Protein 1IAM (pdb70)

Organism: Homo sapiens (NCBI:txid9606)

Secondary structure (DSSP, 8-state):
-EEEESSEEEEETTEEEEEEEEE-SSS-SEEEEE-SS-EEEE-SSSSSEEEEEEEEE-S-B--EEEEE-SS-EEEEE-EEEEEB--SEEEEPP--SEE-TTSEEEEEEEEE--B-GGGEEEEEEETTEEEEEEE--TTTEEEEEEEE--SS-SS-EEEEEEEEE-GGGTS-EEEEE---EE-EE-

Sequence (185 aa):
QTSVSPSKVILPRGGSVLVTCSTSCDQPKLLGIETPLPKKELLLPGNNRKVYELSNVQEDSQPMCYSNCPDGQSTAKTFLTVYWTPERVELAPLPSWQPVGKQLTLRCQVEGGAPRAQLTVVLLRGEKELKREPAVGEPAEVTTTVLVRRDHHGAQFSCRTELDLRPQGLELFENTSAPYQLQTF

B-factor: mean 24.64, std 11.25, range [4.48, 64.3]

InterPro domains:
  IPR003599 Immunoglobulin domain subtype [SM00409] (33-110)
  IPR003599 Immunoglobulin domain subtype [SM00409] (317-393)
  IPR003599 Immunoglobulin domain subtype [SM00409] (404-475)
  IPR003987 Intercellular adhesion molecule/vascular cell adhesion molecule, N-terminal [PR01472] (35-51)
  IPR003987 Intercellular adhesion molecule/vascular cell adhesion molecule, N-terminal [PR01472] (110-123)
  IPR003987 Intercellular adhesion molecule/vascular cell adhesion molecule, N-terminal [PR01472] (127-142)
  IPR003987 Intercellular adhesion molecule/vascular cell adhesion molecule, N-terminal [PR01472] (142-160)
  IPR003988 Intercellular adhesion molecule [PR01473] (122-135)
  IPR003988 Intercellular adhesion molecule [PR01473] (196-212)
  IPR013768 Intercellular adhesion molecule, N-terminal [PF03921] (25-115)
  IPR013783 Immunoglobulin-like fold [G3DSA:2.60.40.10] (29-111)
  IPR013783 Immunoglobulin-like fold [G3DSA:2.60.40.10] (112-212)
  IPR013783 Immunoglobulin-like fold [G3DSA:2.60.40.10] (213-309)
  IPR013783 Immunoglobulin-like fold [G3DSA:2.60.40.10] (310-396)
  IPR013783 Immunoglobulin-like fold [G3DSA:2.60.40.10] (397-477)
  IPR036179 Immunoglobulin-like domain superfamily [SSF48726] (28-109)
  IPR036179 Immunoglobulin-like domain superfamily [SSF48726] (109-203)
  IPR036179 Immunoglobulin-like domain superfamily [SSF48726] (213-309)
  IPR036179 Immunoglobulin-like domain superfamily [SSF48726] (310-392)
  IPR036179 Immunoglobulin-like domain superfamily [SSF48726] (392-479)

Foldseek 3Di:
DKDKPPQEEEEAAFAKDKMKIFDDDDFWPDKDKDDPFDWDWDDDPNGGMTMIMGGRHHAKDWMKMWTQHPVGIDIGIHTYGHWDAFPDKAWDDDDQEDEAQDKDKIKIWTADTPPLVQKKKFKAFAPHTDDIGRQDDGRRMDMDMDRHHVVQAQTWIWMKMWRACVVVPDGIDMDIYDTRGRHYD

Nearest PDB structures (foldseek):
  1iam-assembly1_A-2  TM=1.005E+00  e=3.518E-38  Homo sapiens
  1z7z-assembly1_I  TM=9.555E-01  e=1.568E-33  Homo sapiens
  1d3l-assembly1_A  TM=9.748E-01  e=5.360E-31  Homo sapiens
  3bn3-assembly1_B  TM=9.007E-01  e=7.725E-22  Homo sapiens
  4oia-assembly1_A  TM=8.736E-01  e=2.939E-19  Homo sapiens

Radius of gyration: 24.27 Å; Cα contacts (8 Å, |Δi|>4): 486; chains: 1; bounding box: 64×44×47 Å

Solvent-accessible surface area: 10466 Å² total; per-residue (Å²): 130,17,61,19,74,49,70,102,28,33,10,65,86,28,16,62,19,100,0,28,0,28,4,105,17,124,128,30,155,87,6,6,10,108,16,134,22,72,102,114,91,78,147,79,88,18,111,48,103,45,14,12,53,0,28,81,0,83,131,76,21,82,3,51,0,66,0,38,9,87,124,34,145,26,69,20,94,0,107,3,26,3,44,59,48,14,123,90,10,64,27,20,132,59,52,48,181,22,68,74,47,142,109,6,67,3,105,0,31,0,62,11,3,20,18,63,100,58,3,31,0,2,0,24,80,34,148,82,124,51,67,125,62,98,5,114,42,116,46,0,65,3,59,25,91,12,90,2,135,188,94,15,125,46,16,88,0,18,0,80,1,36,1,34,0,144,94,54,66,72,105,56,57,86,51,67,10,61,81,27,99,1,93,28,194

GO terms:
  GO:0005886 plasma membrane (C, IDA)
  GO:0033631 cell-cell adhesion mediated by integrin (P, IDA)
  GO:0007159 leukocyte cell-cell adhesion (P, IDA)
  GO:0061756 leukocyte adhesion to vascular endothelial cell (P, IDA)
  GO:0048018 receptor ligand activity (F, IDA)
  GO:1904646 cellular response to amyloid-beta (P, IDA)
  GO:0005178 integrin binding (F, IPI)
  GO:0005178 integrin binding (F, IDA)
  GO:0005515 protein binding (F, IPI)
  GO:0004888 transmembrane signaling receptor activity (F, TAS)
  GO:0005886 plasma membrane (C, TAS)
  GO:0038023 signaling receptor activity (F, TAS)
  GO:0005576 extracellular region (C, IDA)
  GO:0044406 adhesion of symbiont to host (P, IDA)
  GO:2000352 negative regulation of endothelial cell apoptotic process (P, IDA)
  GO:0022614 membrane to membrane docking (P, IEP)
  GO:1902042 negative regulation of extrinsic apoptotic signaling pathway via death domain receptors (P, IDA)
  GO:0050900 leukocyte migration (P, IEP)
  GO:0046813 receptor-mediated virion attachment to host cell (P, IDA)
  GO:0007155 cell adhesion (P, IDA)

Structure (mmCIF, N/CA/C/O backbone):
data_1IAM
#
_entry.id   1IAM
#
_cell.length_a   41.857
_cell.length_b   124.736
_cell.length_c   83.186
_cell.angle_alpha   90.00
_cell.angle_beta   90.00
_cell.angle_gamma   90.00
#
_symmetry.space_group_name_H-M   'C 2 2 21'
#
loop_
_entity.id
_entity.type
_entity.pdbx_description
1 polymer 'INTERCELLULAR ADHESION MOLECULE-1'
2 non-polymer 2-acetamido-2-deoxy-beta-D-glucopyranose
3 water water
#
loop_
_atom_site.group_PDB
_atom_site.id
_atom_site.type_symbol
_atom_site.label_atom_id
_atom_site.label_alt_id
_atom_site.label_comp_id
_atom_site.label_asym_id
_atom_site.label_entity_id
_atom_site.label_seq_id
_atom_site.pdbx_PDB_ins_code
_atom_site.Cartn_x
_atom_site.Cartn_y
_atom_site.Cartn_z
_atom_site.occupancy
_atom_site.B_iso_or_equiv
_atom_site.auth_seq_id
_atom_site.auth_comp_id
_atom_site.auth_asym_id
_atom_site.auth_atom_id
_atom_site.pdbx_PDB_model_num
ATOM 1 N N . GLN A 1 1 ? 18.567 59.027 20.698 1.00 28.86 1 GLN A N 1
ATOM 2 C CA . GLN A 1 1 ? 17.330 59.795 20.450 1.00 27.62 1 GLN A CA 1
ATOM 3 C C . GLN A 1 1 ? 17.405 60.373 19.023 1.00 26.76 1 GLN A C 1
ATOM 4 O O . GLN A 1 1 ? 17.199 59.624 18.051 1.00 26.61 1 GLN A O 1
ATOM 10 N N . THR A 1 2 ? 17.756 61.650 18.883 1.00 23.89 2 THR A N 1
ATOM 11 C CA . THR A 1 2 ? 17.828 62.267 17.557 1.00 22.61 2 THR A CA 1
ATOM 12 C C . THR A 1 2 ? 19.123 61.952 16.782 1.00 21.95 2 THR A C 1
ATOM 13 O O . THR A 1 2 ? 20.176 61.727 17.371 1.00 22.48 2 THR A O 1
ATOM 17 N N . SER A 1 3 ? 19.003 61.873 15.461 1.00 21.51 3 SER A N 1
ATOM 18 C CA . SER A 1 3 ? 20.116 61.600 14.561 1.00 21.07 3 SER A CA 1
ATOM 19 C C . SER A 1 3 ? 19.891 62.330 13.254 1.00 19.59 3 SER A C 1
ATOM 20 O O . SER A 1 3 ? 18.749 62.607 12.892 1.00 19.79 3 SER A O 1
ATOM 23 N N . VAL A 1 4 ? 20.982 62.654 12.563 1.00 17.79 4 VAL A N 1
ATOM 24 C CA . VAL A 1 4 ? 20.913 63.314 11.268 1.00 15.42 4 VAL A CA 1
ATOM 25 C C . VAL A 1 4 ? 21.904 62.633 10.333 1.00 16.14 4 VAL A C 1
ATOM 26 O O . VAL A 1 4 ? 22.960 62.155 10.758 1.00 17.56 4 VAL A O 1
ATOM 30 N N . SER A 1 5 ? 21.522 62.515 9.074 1.00 16.04 5 SER A N 1
ATOM 31 C CA . SER A 1 5 ? 22.374 61.900 8.080 1.00 16.60 5 SER A CA 1
ATOM 32 C C . SER A 1 5 ? 22.157 62.692 6.785 1.00 18.41 5 SER A C 1
ATOM 33 O O . SER A 1 5 ? 21.010 62.913 6.386 1.00 19.19 5 SER A O 1
ATOM 36 N N . PRO A 1 6 ? 23.246 63.214 6.166 1.00 19.79 6 PRO A N 1
ATOM 37 C CA . PRO A 1 6 ? 24.656 63.126 6.575 1.00 19.15 6 PRO A CA 1
ATOM 38 C C . PRO A 1 6 ? 24.955 64.086 7.725 1.00 19.96 6 PRO A C 1
ATOM 39 O O . PRO A 1 6 ? 24.312 65.128 7.830 1.00 20.16 6 PRO A O 1
ATOM 43 N N . SER A 1 7 ? 25.914 63.737 8.585 1.00 20.88 7 SER A N 1
ATOM 44 C CA . SER A 1 7 ? 26.305 64.606 9.705 1.00 20.87 7 SER A CA 1
ATOM 45 C C . SER A 1 7 ? 27.312 65.674 9.263 1.00 20.66 7 SER A C 1
ATOM 46 O O . SER A 1 7 ? 27.585 66.645 9.981 1.00 19.66 7 SER A O 1
ATOM 49 N N . LYS A 1 8 ? 27.848 65.491 8.063 1.00 21.17 8 LYS A N 1
ATOM 50 C CA . LYS A 1 8 ? 28.812 66.418 7.473 1.00 21.37 8 LYS A CA 1
ATOM 51 C C . LYS A 1 8 ? 28.621 66.324 5.962 1.00 20.68 8 LYS A C 1
ATOM 52 O O . LYS A 1 8 ? 28.397 65.239 5.424 1.00 20.51 8 LYS A O 1
ATOM 58 N N . VAL A 1 9 ? 28.605 67.471 5.294 1.00 20.84 9 VAL A N 1
ATOM 59 C CA . VAL A 1 9 ? 28.445 67.492 3.843 1.00 21.00 9 VAL A CA 1
ATOM 60 C C . VAL A 1 9 ? 29.223 68.650 3.222 1.00 20.12 9 VAL A C 1
ATOM 61 O O . VAL A 1 9 ? 29.354 69.708 3.834 1.00 19.83 9 VAL A O 1
ATOM 65 N N . ILE A 1 10 ? 29.769 68.438 2.026 1.00 19.29 10 ILE A N 1
ATOM 66 C CA . ILE A 1 10 ? 30.480 69.502 1.323 1.00 17.67 10 ILE A CA 1
ATOM 67 C C . ILE A 1 10 ? 29.777 69.673 -0.008 1.00 16.85 10 ILE A C 1
ATOM 68 O O . ILE A 1 10 ? 29.573 68.704 -0.738 1.00 17.52 10 ILE A O 1
ATOM 73 N N . LEU A 1 11 ? 29.362 70.893 -0.318 1.00 15.71 11 LEU A N 1
ATOM 74 C CA . LEU A 1 11 ? 28.656 71.107 -1.565 1.00 13.58 11 LEU A CA 1
ATOM 75 C C . LEU A 1 11 ? 29.059 72.431 -2.191 1.00 12.25 11 LEU A C 1
ATOM 76 O O . LEU A 1 11 ? 29.599 73.303 -1.511 1.00 12.93 11 LEU A O 1
ATOM 81 N N . PRO A 1 12 ? 28.864 72.573 -3.515 1.00 11.07 12 PRO A N 1
ATOM 82 C CA . PRO A 1 12 ? 29.213 73.821 -4.192 1.00 10.97 12 PRO A CA 1
ATOM 83 C C . PRO A 1 12 ? 28.319 74.945 -3.690 1.00 12.06 12 PRO A C 1
ATOM 84 O O . PRO A 1 12 ? 27.196 74.690 -3.221 1.00 10.38 12 PRO A O 1
ATOM 88 N N . ARG A 1 13 ? 28.844 76.172 -3.718 1.00 13.74 13 ARG A N 1
ATOM 89 C CA . ARG A 1 13 ? 28.077 77.346 -3.278 1.00 15.27 13 ARG A CA 1
ATOM 90 C C . ARG A 1 13 ? 26.774 77.429 -4.078 1.00 15.57 13 ARG A C 1
ATOM 91 O O . ARG A 1 13 ? 26.766 77.205 -5.289 1.00 15.83 13 ARG A O 1
ATOM 99 N N . GLY A 1 14 ? 25.673 77.696 -3.384 1.00 16.84 14 GLY A N 1
ATOM 100 C CA . GLY A 1 14 ? 24.377 77.802 -4.043 1.00 17.21 14 GLY A CA 1
ATOM 101 C C . GLY A 1 14 ? 23.712 76.471 -4.356 1.00 17.18 14 GLY A C 1
ATOM 102 O O . GLY A 1 14 ? 22.656 76.447 -4.983 1.00 19.20 14 GLY A O 1
ATOM 103 N N . GLY A 1 15 ? 24.298 75.367 -3.899 1.00 16.61 15 GLY A N 1
ATOM 104 C CA . GLY A 1 15 ? 23.730 74.049 -4.161 1.00 14.94 15 GLY A CA 1
ATOM 105 C C . GLY A 1 15 ? 22.634 73.594 -3.209 1.00 14.82 15 GLY A C 1
ATOM 106 O O . GLY A 1 15 ? 22.187 74.353 -2.356 1.00 14.32 15 GLY A O 1
ATOM 107 N N . SER A 1 16 ? 22.219 72.332 -3.351 1.00 15.24 16 SER A N 1
ATOM 108 C CA . SER A 1 16 ? 21.168 71.730 -2.524 1.00 15.51 16 SER A CA 1
ATOM 109 C C . SER A 1 16 ? 21.631 70.389 -1.954 1.00 14.70 16 SER A C 1
ATOM 110 O O . SER A 1 16 ? 22.486 69.722 -2.541 1.00 15.12 16 SER A O 1
ATOM 113 N N . VAL A 1 17 ? 21.040 69.994 -0.829 1.00 13.38 17 VAL A N 1
ATOM 114 C CA . VAL A 1 17 ? 21.378 68.745 -0.168 1.00 11.50 17 VAL A CA 1
ATOM 115 C C . VAL A 1 17 ? 20.155 68.139 0.533 1.00 12.16 17 VAL A C 1
ATOM 116 O O . VAL A 1 17 ? 19.274 68.864 1.007 1.00 10.98 17 VAL A O 1
ATOM 120 N N . LEU A 1 18 ? 20.103 66.811 0.574 1.00 11.84 18 LEU A N 1
ATOM 121 C CA . LEU A 1 18 ? 19.028 66.080 1.246 1.00 11.68 18 LEU A CA 1
ATOM 122 C C . 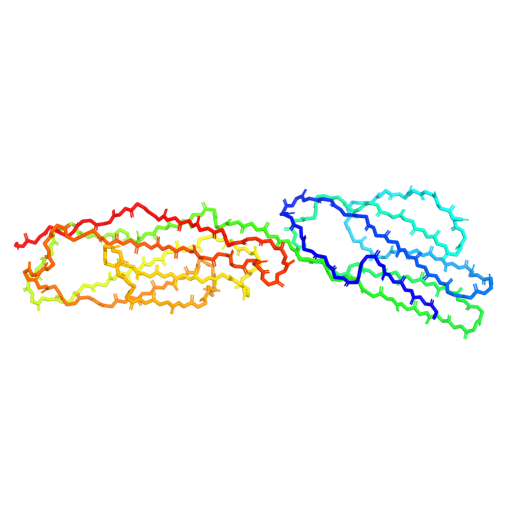LEU A 1 18 ? 19.481 65.740 2.652 1.00 12.76 18 LEU A C 1
ATOM 123 O O . LEU A 1 18 ? 20.550 65.176 2.826 1.00 14.63 18 LEU A O 1
ATOM 128 N N . VAL A 1 19 ? 18.654 66.062 3.642 1.00 12.66 19 VAL A N 1
ATOM 129 C CA . VAL A 1 19 ? 18.950 65.816 5.043 1.00 11.75 19 VAL A CA 1
ATOM 130 C C . VAL A 1 19 ? 17.820 64.976 5.657 1.00 14.29 19 VAL A C 1
ATOM 131 O O . VAL A 1 19 ? 16.638 65.267 5.442 1.00 13.11 19 VAL A O 1
ATOM 135 N N . THR A 1 20 ? 18.177 63.923 6.391 1.00 13.24 20 THR A N 1
ATOM 136 C CA . THR A 1 20 ? 17.176 63.089 7.030 1.00 13.37 20 THR A CA 1
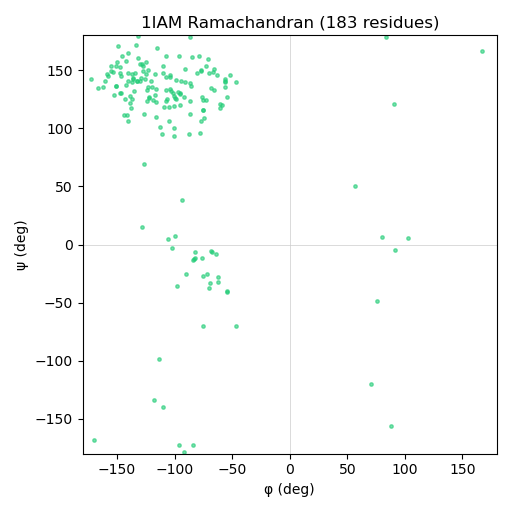ATOM 137 C C . THR A 1 20 ? 17.327 63.185 8.552 1.00 15.03 20 THR A C 1
ATOM 138 O O . THR A 1 20 ? 18.422 62.983 9.100 1.00 15.15 20 THR A O 1
ATOM 142 N N . CYS A 1 21 ? 16.239 63.595 9.202 1.00 15.66 21 CYS A N 1
ATOM 143 C CA . CYS A 1 21 ? 16.176 63.716 10.647 1.00 15.65 21 CYS A CA 1
ATOM 144 C C . CYS A 1 21 ? 15.452 62.483 11.165 1.00 16.89 21 CYS A C 1
ATOM 145 O O . CYS A 1 21 ? 14.329 62.178 10.746 1.00 14.96 21 CYS A O 1
ATOM 148 N N . SER A 1 22 ? 16.076 61.812 12.123 1.00 17.97 22 SER A N 1
ATOM 149 C CA . SER A 1 22 ? 15.508 60.602 12.663 1.00 20.66 22 SER A CA 1
ATOM 150 C C . SER A 1 22 ? 15.512 60.609 14.185 1.00 21.10 22 SER A C 1
ATOM 151 O O . SER A 1 22 ? 16.167 61.452 14.806 1.00 21.53 22 SER A O 1
ATOM 154 N N . THR A 1 23 ? 14.670 59.760 14.760 1.00 21.73 23 THR A N 1
ATOM 155 C CA . THR A 1 23 ? 14.590 59.591 16.204 1.00 23.78 23 THR A CA 1
ATOM 156 C C . THR A 1 23 ? 14.242 58.136 16.497 1.00 26.05 23 THR A C 1
ATOM 157 O O . THR A 1 23 ? 13.329 57.561 15.905 1.00 24.74 23 THR A O 1
ATOM 161 N N . SER A 1 24 ? 15.022 57.544 17.389 1.00 29.72 24 SER A N 1
ATOM 162 C CA . SER A 1 24 ? 14.858 56.153 17.791 1.00 32.16 24 SER A CA 1
ATOM 163 C C . SER A 1 24 ? 13.712 55.811 18.738 1.00 33.38 24 SER A C 1
ATOM 164 O O . SER A 1 24 ? 13.442 54.633 18.943 1.00 33.69 24 SER A O 1
ATOM 167 N N . CYS A 1 25 ? 13.060 56.804 19.339 1.00 35.33 25 CYS A N 1
ATOM 168 C CA . CYS A 1 25 ? 11.987 56.496 20.287 1.00 37.06 25 CYS A CA 1
ATOM 169 C C . CYS A 1 25 ? 10.649 56.075 19.691 1.00 38.35 25 CYS A C 1
ATOM 170 O O . CYS A 1 25 ? 10.274 56.516 18.613 1.00 38.17 25 CYS A O 1
ATOM 173 N N . ASP A 1 26 ? 9.933 55.224 20.422 1.00 40.56 26 ASP A N 1
ATOM 174 C CA . ASP A 1 26 ? 8.613 54.724 20.018 1.00 42.39 26 ASP A CA 1
ATOM 175 C C . ASP A 1 26 ? 7.669 55.820 19.530 1.00 42.41 26 ASP A C 1
ATOM 176 O O . ASP A 1 26 ? 7.298 55.865 18.355 1.00 42.65 26 ASP A O 1
ATOM 181 N N . GLN A 1 27 ? 7.229 56.664 20.454 1.00 41.86 27 GLN A N 1
ATOM 182 C CA . GLN A 1 27 ? 6.316 57.739 20.097 1.00 42.63 27 GLN A CA 1
ATOM 183 C C . GLN A 1 27 ? 6.928 59.138 20.190 1.00 41.91 27 GLN A C 1
ATOM 184 O O . GLN A 1 27 ? 6.971 59.738 21.267 1.00 42.24 27 GLN A O 1
ATOM 190 N N . PRO A 1 28 ? 7.428 59.667 19.059 1.00 40.67 28 PRO A N 1
ATOM 191 C CA . PRO A 1 28 ? 8.034 61.001 19.017 1.00 39.54 28 PRO A CA 1
ATOM 192 C C . PRO A 1 28 ? 6.898 62.004 19.061 1.00 38.12 28 PRO A C 1
ATOM 193 O O . PRO A 1 28 ? 6.008 61.959 18.221 1.00 39.47 28 PRO A O 1
ATOM 197 N N . LYS A 1 29 ? 6.915 62.912 20.020 1.00 36.85 29 LYS A N 1
ATOM 198 C CA . LYS A 1 29 ? 5.848 63.905 20.115 1.00 34.93 29 LYS A CA 1
ATOM 199 C C . LYS A 1 29 ? 6.050 64.955 19.028 1.00 33.30 29 LYS A C 1
ATOM 200 O O . LYS A 1 29 ? 5.089 65.557 18.540 1.00 33.71 29 LYS A O 1
ATOM 206 N N . LEU A 1 30 ? 7.306 65.137 18.627 1.00 29.14 30 LEU A N 1
ATOM 207 C CA . LEU A 1 30 ? 7.664 66.143 17.641 1.00 25.09 30 LEU A CA 1
ATOM 208 C C . LEU A 1 30 ? 9.028 65.817 17.041 1.00 22.62 30 LEU A C 1
ATOM 209 O O . LEU A 1 30 ? 9.926 65.352 17.735 1.00 22.58 30 LEU A O 1
ATOM 214 N N . LEU A 1 31 ? 9.158 66.038 15.742 1.00 19.39 31 LEU A N 1
ATOM 215 C CA . LEU A 1 31 ? 10.391 65.772 15.015 1.00 17.15 31 LEU A CA 1
ATOM 216 C C . LEU A 1 31 ? 10.475 66.801 13.903 1.00 16.29 31 LEU A C 1
ATOM 217 O O . LEU A 1 31 ? 9.506 67.001 13.167 1.00 15.85 31 LEU A O 1
ATOM 222 N N . GLY A 1 32 ? 11.618 67.466 13.790 1.00 15.94 32 GLY A N 1
ATOM 223 C CA . GLY A 1 32 ? 11.783 68.476 12.762 1.00 15.06 32 GLY A CA 1
ATOM 224 C C . GLY A 1 32 ? 13.218 68.949 12.641 1.00 15.94 32 GLY A C 1
ATOM 225 O O . GLY A 1 32 ? 14.130 68.342 13.205 1.00 15.56 32 GLY A O 1
ATOM 226 N N . ILE A 1 33 ? 13.420 70.031 11.904 1.00 15.23 33 ILE A N 1
ATOM 227 C CA . ILE A 1 33 ? 14.746 70.581 11.719 1.00 16.02 33 ILE A CA 1
ATOM 228 C C . ILE A 1 33 ? 14.706 72.103 11.851 1.00 16.38 33 ILE A C 1
ATOM 229 O O . ILE A 1 33 ? 13.751 72.750 11.406 1.00 17.30 33 ILE A O 1
ATOM 234 N N . GLU A 1 34 ? 15.725 72.662 12.497 1.00 16.55 34 GLU A N 1
ATOM 235 C CA . GLU A 1 34 ? 15.850 74.100 12.678 1.00 16.59 34 GLU A CA 1
ATOM 236 C C . GLU A 1 34 ? 17.001 74.608 11.789 1.00 15.32 34 GLU A C 1
ATOM 237 O O . GLU A 1 34 ? 18.159 74.189 11.929 1.00 13.95 34 GLU A O 1
ATOM 243 N N . THR A 1 35 ? 16.666 75.491 10.855 1.00 14.87 35 THR A N 1
ATOM 244 C CA . THR A 1 35 ? 17.639 76.060 9.921 1.00 13.52 35 THR A CA 1
ATOM 245 C C . THR A 1 35 ? 16.926 77.147 9.147 1.00 14.27 35 THR A C 1
ATOM 246 O O . THR A 1 35 ? 15.724 77.016 8.890 1.00 14.58 35 THR A O 1
ATOM 250 N N . PRO A 1 36 ? 17.625 78.266 8.835 1.00 14.33 36 PRO A N 1
ATOM 251 C CA . PRO A 1 36 ? 17.089 79.409 8.084 1.00 14.36 36 PRO A CA 1
ATOM 252 C C . PRO A 1 36 ? 17.125 79.198 6.582 1.00 14.98 36 PRO A C 1
ATOM 253 O O . PRO A 1 36 ? 16.668 80.054 5.823 1.00 14.05 36 PRO A O 1
ATOM 257 N N . LEU A 1 37 ? 17.743 78.094 6.165 1.00 14.40 37 LEU A N 1
ATOM 258 C CA . LEU A 1 37 ? 17.863 77.739 4.753 1.00 14.47 37 LEU A CA 1
ATOM 259 C C . LEU A 1 37 ? 16.515 77.401 4.101 1.00 15.43 37 LEU A C 1
ATOM 260 O O . LEU A 1 37 ? 15.616 76.859 4.752 1.00 14.57 37 LEU A O 1
ATOM 265 N N . PRO A 1 38 ? 16.375 77.696 2.795 1.00 15.77 38 PRO A N 1
ATOM 266 C CA . PRO A 1 38 ? 15.132 77.403 2.082 1.00 15.77 38 PRO A CA 1
ATOM 267 C C . PRO A 1 38 ? 14.914 75.890 2.156 1.00 16.19 38 PRO A C 1
ATOM 268 O O . PRO A 1 38 ? 15.771 75.130 1.720 1.00 16.12 38 PRO A O 1
ATOM 272 N N . LYS A 1 39 ? 13.793 75.455 2.732 1.00 15.77 39 LYS A N 1
ATOM 273 C CA . LYS A 1 39 ? 13.526 74.027 2.854 1.00 16.74 39 LYS A CA 1
ATOM 274 C C . LYS A 1 39 ? 12.216 73.521 2.282 1.00 17.06 39 LYS A C 1
ATOM 275 O O . LYS A 1 39 ? 11.227 74.266 2.154 1.00 16.33 39 LYS A O 1
ATOM 281 N N . LYS A 1 40 ? 12.219 72.225 1.970 1.00 17.10 40 LYS A N 1
ATOM 282 C CA . LYS A 1 40 ? 11.072 71.519 1.394 1.00 16.85 40 LYS A CA 1
ATOM 283 C C . LYS A 1 40 ? 10.981 70.194 2.170 1.00 17.72 40 LYS A C 1
ATOM 284 O O . LYS A 1 40 ? 12.011 69.549 2.394 1.00 16.57 40 LYS A O 1
ATOM 290 N N . GLU A 1 41 ? 9.801 69.808 2.642 1.00 17.52 41 GLU A N 1
ATOM 291 C CA . GLU A 1 41 ? 9.692 68.519 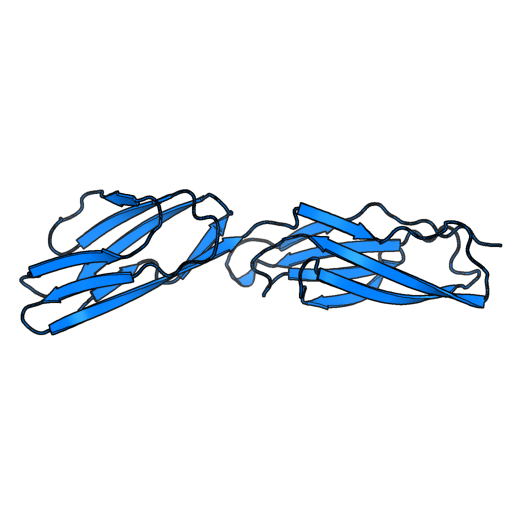3.327 1.00 19.18 41 GLU A CA 1
ATOM 292 C C . GLU A 1 41 ? 9.160 67.397 2.415 1.00 20.70 41 GLU A C 1
ATOM 293 O O . GLU A 1 41 ? 8.141 67.566 1.728 1.00 19.63 41 GLU A O 1
ATOM 299 N N . LEU A 1 42 ? 9.916 66.301 2.327 1.00 22.32 42 LEU A N 1
ATOM 300 C CA . LEU A 1 42 ? 9.486 65.108 1.564 1.00 24.35 42 LEU A CA 1
ATOM 301 C C . LEU A 1 42 ? 8.853 64.113 2.556 1.00 25.73 42 LEU A C 1
ATOM 302 O O . LEU A 1 42 ? 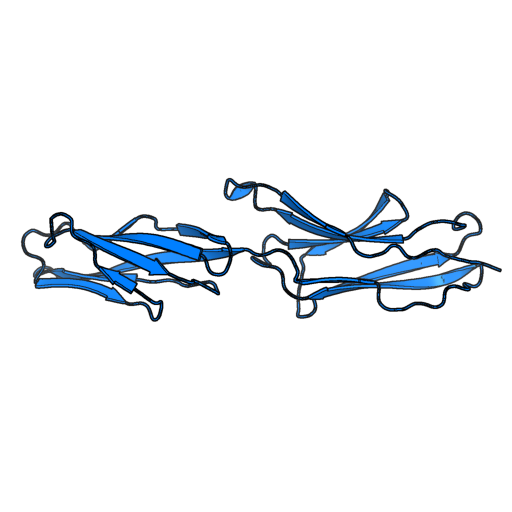8.731 64.408 3.739 1.00 25.87 42 LEU A O 1
ATOM 307 N N . LEU A 1 43 ? 8.535 62.900 2.122 1.00 28.17 43 LEU A N 1
ATOM 308 C CA . LEU A 1 43 ? 7.915 61.942 3.050 1.00 29.55 43 LEU A CA 1
ATOM 309 C C . LEU A 1 43 ? 8.428 60.481 3.007 1.00 30.77 43 LEU A C 1
ATOM 310 O O . LEU A 1 43 ? 8.508 59.875 1.950 1.00 30.74 43 LEU A O 1
ATOM 315 N N . LEU A 1 44 ? 8.849 59.983 4.170 1.00 32.96 44 LEU A N 1
ATOM 316 C CA . LEU A 1 44 ? 9.344 58.607 4.411 1.00 35.83 44 LEU A CA 1
ATOM 317 C C . LEU A 1 44 ? 8.309 58.072 5.421 1.00 37.50 44 LEU A C 1
ATOM 318 O O . LEU A 1 44 ? 7.127 58.249 5.175 1.00 38.08 44 LEU A O 1
ATOM 323 N N . PRO A 1 45 ? 8.701 57.407 6.544 1.00 39.68 45 PRO A N 1
ATOM 324 C CA . PRO A 1 45 ? 7.546 57.009 7.367 1.00 40.80 45 PRO A CA 1
ATOM 325 C C . PRO A 1 45 ? 6.841 58.222 7.986 1.00 41.29 45 PRO A C 1
ATOM 326 O O . PRO A 1 45 ? 5.831 58.070 8.656 1.00 41.73 45 PRO A O 1
ATOM 330 N N . GLY A 1 46 ? 7.406 59.413 7.803 1.00 41.52 46 GLY A N 1
ATOM 331 C CA . GLY A 1 46 ? 6.798 60.622 8.330 1.00 40.77 46 GLY A CA 1
ATOM 332 C C . GLY A 1 46 ? 6.955 60.822 9.818 1.00 40.19 46 GLY A C 1
ATOM 333 O O . GLY A 1 46 ? 7.312 61.909 10.272 1.00 40.99 46 GLY A O 1
ATOM 334 N N . ASN A 1 47 ? 6.661 59.773 10.576 1.00 39.15 47 ASN A N 1
ATOM 335 C CA . ASN A 1 47 ? 6.733 59.809 12.026 1.00 36.67 47 ASN A CA 1
ATOM 336 C C . ASN A 1 47 ? 8.144 59.753 12.602 1.00 34.55 47 ASN A C 1
ATOM 337 O O . ASN A 1 47 ? 8.612 60.759 13.120 1.00 34.37 47 ASN A O 1
ATOM 342 N N . ASN A 1 48 ? 8.835 58.609 12.501 1.00 31.74 48 ASN A N 1
ATOM 343 C CA . ASN A 1 48 ? 10.191 58.504 13.071 1.00 28.83 48 ASN A CA 1
ATOM 344 C C . ASN A 1 48 ? 11.309 59.053 12.192 1.00 26.78 48 ASN A C 1
ATOM 345 O O . ASN A 1 48 ? 12.452 59.182 12.646 1.00 26.02 48 ASN A O 1
ATOM 350 N N . ARG A 1 49 ? 10.990 59.344 10.929 1.00 24.18 49 ARG A N 1
ATOM 351 C CA . ARG A 1 49 ? 11.965 59.910 9.991 1.00 22.97 49 ARG A CA 1
ATOM 352 C C . ARG A 1 49 ? 11.343 60.982 9.092 1.00 20.89 49 ARG A C 1
ATOM 353 O O . ARG A 1 49 ? 10.191 60.852 8.657 1.00 20.35 49 ARG A O 1
ATOM 361 N N . LYS A 1 50 ? 12.100 62.049 8.840 1.00 17.69 50 LYS A N 1
ATOM 362 C CA . LYS A 1 50 ? 11.658 63.125 7.960 1.00 15.35 50 LYS A CA 1
ATOM 363 C C . LYS A 1 50 ? 12.820 63.532 7.040 1.00 14.00 50 LYS A C 1
ATOM 364 O O . LYS A 1 50 ? 13.986 63.511 7.450 1.00 11.33 50 LYS A O 1
ATOM 370 N N . VAL A 1 51 ? 12.510 63.843 5.784 1.00 11.40 51 VAL A N 1
ATOM 371 C CA . VAL A 1 51 ? 13.534 64.238 4.831 1.00 10.70 51 VAL A CA 1
ATOM 372 C C . VAL A 1 51 ? 13.253 65.639 4.316 1.00 11.19 51 VAL A C 1
ATOM 373 O O . VAL A 1 51 ? 12.108 65.975 3.970 1.00 10.71 51 VAL A O 1
ATOM 377 N N . TYR A 1 52 ? 14.304 66.450 4.264 1.00 9.62 52 TYR A N 1
ATOM 378 C CA . TYR A 1 52 ? 14.214 67.829 3.807 1.00 10.73 52 TYR A CA 1
ATOM 379 C C . TYR A 1 52 ? 15.258 68.146 2.758 1.00 11.83 52 TYR A C 1
ATOM 380 O O . TYR A 1 52 ? 16.403 67.717 2.865 1.00 14.55 52 TYR A O 1
ATOM 389 N N . GLU A 1 53 ? 14.882 68.922 1.761 1.00 11.69 53 GLU A N 1
ATOM 390 C CA . GLU A 1 53 ? 15.856 69.337 0.766 1.00 13.02 53 GLU A CA 1
ATOM 391 C C . GLU A 1 53 ? 16.155 70.795 1.108 1.00 13.00 53 GLU A C 1
ATOM 392 O O . GLU A 1 53 ? 15.242 71.604 1.228 1.00 14.19 53 GLU A O 1
ATOM 398 N N . LEU A 1 54 ? 17.410 71.074 1.431 1.00 13.17 54 LEU A N 1
ATOM 399 C CA . LEU A 1 54 ? 17.866 72.412 1.761 1.00 13.00 54 LEU A CA 1
ATOM 400 C C . LEU A 1 54 ? 18.412 72.937 0.449 1.00 11.78 54 LEU A C 1
ATOM 401 O O . LEU A 1 54 ? 19.159 72.246 -0.215 1.00 13.16 54 LEU A O 1
ATOM 406 N N . SER A 1 55 ? 18.014 74.134 0.043 1.00 11.67 55 SER A N 1
ATOM 407 C CA . SER A 1 55 ? 18.457 74.624 -1.243 1.00 13.25 55 SER A CA 1
ATOM 408 C C . SER A 1 55 ? 19.099 75.986 -1.219 1.00 12.57 55 SER A C 1
ATOM 409 O O . SER A 1 55 ? 18.858 76.769 -0.306 1.00 13.43 55 SER A O 1
ATOM 412 N N . ASN A 1 56 ? 19.970 76.211 -2.204 1.00 12.63 56 ASN A N 1
ATOM 413 C CA . ASN A 1 56 ? 20.728 77.453 -2.382 1.00 12.40 56 ASN A CA 1
ATOM 414 C C . ASN A 1 56 ? 21.546 77.802 -1.145 1.00 11.35 56 ASN A C 1
ATOM 415 O O . ASN A 1 56 ? 21.475 78.910 -0.625 1.00 12.94 56 ASN A O 1
ATOM 420 N N . VAL A 1 57 ? 22.306 76.831 -0.654 1.00 12.18 57 VAL A N 1
ATOM 421 C CA . VAL A 1 57 ? 23.154 77.032 0.526 1.00 12.15 57 VAL A CA 1
ATOM 422 C C . VAL A 1 57 ? 24.344 77.880 0.066 1.00 13.65 57 VAL A C 1
ATOM 423 O O . VAL A 1 57 ? 25.152 77.412 -0.713 1.00 15.41 57 VAL A O 1
ATOM 427 N N . GLN A 1 58 ? 24.407 79.141 0.480 1.00 15.85 58 GLN A N 1
ATOM 428 C CA . GLN A 1 58 ? 25.498 80.037 0.070 1.00 18.81 58 GLN A CA 1
ATOM 429 C C . GLN A 1 58 ? 26.735 80.064 0.971 1.00 19.47 58 GLN A C 1
ATOM 430 O O . GLN A 1 58 ? 27.830 80.373 0.508 1.00 20.44 58 GLN A O 1
ATOM 436 N N . GLU A 1 59 ? 26.568 79.729 2.243 1.00 20.71 59 GLU A N 1
ATOM 437 C CA . GLU A 1 59 ? 27.671 79.723 3.190 1.00 22.56 59 GLU A CA 1
ATOM 438 C C . GLU A 1 59 ? 27.502 78.612 4.209 1.00 22.60 59 GLU A C 1
ATOM 439 O O . GLU A 1 59 ? 26.409 78.072 4.370 1.00 22.74 59 GLU A O 1
ATOM 445 N N . ASP A 1 60 ? 28.593 78.269 4.888 1.00 21.34 60 ASP A N 1
ATOM 446 C CA . ASP A 1 60 ? 28.581 77.207 5.892 1.00 21.07 60 ASP A CA 1
ATOM 447 C C . ASP A 1 60 ? 27.418 77.324 6.850 1.00 19.71 60 ASP A C 1
ATOM 448 O O . ASP A 1 60 ? 27.102 78.412 7.341 1.00 19.13 60 ASP A O 1
ATOM 453 N N . SER A 1 61 ? 26.838 76.184 7.187 1.00 20.56 61 SER A N 1
ATOM 454 C CA . SER A 1 61 ? 25.666 76.172 8.057 1.00 20.97 61 SER A CA 1
ATOM 455 C C . SER A 1 61 ? 25.603 74.895 8.859 1.00 20.10 61 SER A C 1
ATOM 456 O O . SER A 1 61 ? 26.100 73.870 8.420 1.00 19.75 61 SER A O 1
ATOM 459 N N . GLN A 1 62 ? 24.973 74.946 10.023 1.00 20.37 62 GLN A N 1
ATOM 460 C CA . GLN A 1 62 ? 24.851 73.748 10.837 1.00 21.98 62 GLN A CA 1
ATOM 461 C C . GLN A 1 62 ? 23.401 73.465 11.222 1.00 21.86 62 GLN A C 1
ATOM 462 O O . GLN A 1 62 ? 23.009 73.656 12.374 1.00 23.46 62 GLN A O 1
ATOM 468 N N . PRO A 1 63 ? 22.569 73.085 10.247 1.00 21.91 63 PRO A N 1
ATOM 469 C CA . PRO A 1 63 ? 21.160 72.782 10.518 1.00 22.16 63 PRO A CA 1
ATOM 470 C C . PRO A 1 63 ? 21.062 71.703 11.588 1.00 21.69 63 PRO A C 1
ATOM 471 O O . PRO A 1 63 ? 21.856 70.766 11.589 1.00 21.42 63 PRO A O 1
ATOM 475 N N . MET A 1 64 ? 20.102 71.825 12.501 1.00 22.73 64 MET A N 1
ATOM 476 C CA . MET A 1 64 ? 19.956 70.778 13.517 1.00 22.81 64 MET A CA 1
ATOM 477 C C . MET A 1 64 ? 18.586 70.117 13.580 1.00 21.86 64 MET A C 1
ATOM 478 O O . MET A 1 64 ? 17.549 70.780 13.492 1.00 22.41 64 MET A O 1
ATOM 483 N N . CYS A 1 65 ? 18.589 68.800 13.688 1.00 20.45 65 CYS A N 1
ATOM 484 C CA . CYS A 1 65 ? 17.339 68.067 13.826 1.00 19.31 65 CYS A CA 1
ATOM 485 C C . CYS A 1 65 ? 17.018 68.086 15.314 1.00 19.16 65 CYS A C 1
ATOM 486 O O . CYS A 1 65 ? 17.913 68.296 16.154 1.00 16.97 65 CYS A O 1
ATOM 489 N N . TYR A 1 66 ? 15.752 67.815 15.620 1.00 19.37 66 TYR A N 1
ATOM 490 C CA . TYR A 1 66 ? 15.261 67.772 16.987 1.00 18.95 66 TYR A CA 1
ATOM 491 C C . TYR A 1 66 ? 14.035 66.887 17.105 1.00 20.98 66 TYR A C 1
ATOM 492 O O . TYR A 1 66 ? 13.246 66.767 16.164 1.00 22.08 66 TYR A O 1
ATOM 501 N N . SER A 1 67 ? 13.873 66.270 18.264 1.00 22.44 67 SER A N 1
ATOM 502 C CA . SER A 1 67 ? 12.714 65.445 18.523 1.00 23.64 67 SER A CA 1
ATOM 503 C C . SER A 1 67 ? 12.406 65.474 20.018 1.00 25.96 67 SER A C 1
ATOM 504 O O . SER A 1 67 ? 13.309 65.498 20.859 1.00 26.50 67 SER A O 1
ATOM 507 N N . ASN A 1 68 ? 11.126 65.618 20.338 1.00 27.48 68 ASN A N 1
ATOM 508 C CA . ASN A 1 68 ? 10.687 65.632 21.718 1.00 29.58 68 ASN A CA 1
ATOM 509 C C . ASN A 1 68 ? 10.123 64.257 22.022 1.00 30.42 68 ASN A C 1
ATOM 510 O O . ASN A 1 68 ? 9.023 63.942 21.597 1.00 31.76 68 ASN A O 1
ATOM 515 N N . CYS A 1 69 ? 10.896 63.408 22.677 1.00 31.75 69 CYS A N 1
ATOM 516 C CA . CYS A 1 69 ? 10.405 62.081 23.030 1.00 32.79 69 CYS A CA 1
ATOM 517 C C . CYS A 1 69 ? 9.904 62.162 24.471 1.00 33.19 69 CYS A C 1
ATOM 518 O O . CYS A 1 69 ? 10.173 63.145 25.173 1.00 32.50 69 CYS A O 1
ATOM 521 N N . PRO A 1 70 ? 9.085 61.184 24.905 1.00 33.62 70 PRO A N 1
ATOM 522 C CA . PRO A 1 70 ? 8.584 61.218 26.280 1.00 33.58 70 PRO A CA 1
ATOM 523 C C . PRO A 1 70 ? 9.744 61.129 27.271 1.00 33.83 70 PRO A C 1
ATOM 524 O O . PRO A 1 70 ? 9.717 61.744 28.338 1.00 34.15 70 PRO A O 1
ATOM 528 N N . ASP A 1 71 ? 10.785 60.411 26.861 1.00 33.20 71 ASP A N 1
ATOM 529 C CA . ASP A 1 71 ? 11.985 60.209 27.656 1.00 32.98 71 ASP A CA 1
ATOM 530 C C . ASP A 1 71 ? 12.831 61.487 27.813 1.00 31.15 71 ASP A C 1
ATOM 531 O O . ASP A 1 71 ? 13.507 61.680 28.825 1.00 30.83 71 ASP A O 1
ATOM 536 N N . GLY A 1 72 ? 12.834 62.331 26.786 1.00 29.18 72 GLY A N 1
ATOM 537 C CA . GLY A 1 72 ? 13.609 63.551 26.836 1.00 25.74 72 GLY A CA 1
ATOM 538 C C . GLY A 1 72 ? 13.754 64.223 25.487 1.00 24.89 72 GLY A C 1
ATOM 539 O O . GLY A 1 72 ? 13.496 63.624 24.441 1.00 24.36 72 GLY A O 1
ATOM 540 N N . GLN A 1 73 ? 14.199 65.472 25.520 1.00 22.85 73 GLN A N 1
ATOM 541 C CA . GLN A 1 73 ? 14.377 66.275 24.319 1.00 22.65 73 GLN A CA 1
ATOM 542 C C . GLN A 1 73 ? 15.850 66.292 23.874 1.00 22.00 73 GLN A C 1
ATOM 543 O O . GLN A 1 73 ? 16.740 66.637 24.661 1.00 22.11 73 GLN A O 1
ATOM 549 N N . SER A 1 74 ? 16.107 65.937 22.623 1.00 19.67 74 SER A N 1
ATOM 550 C CA . SER A 1 74 ? 17.463 65.938 22.124 1.00 18.52 74 SER A CA 1
ATOM 551 C C . SER A 1 74 ? 17.617 66.597 20.753 1.00 19.82 74 SER A C 1
ATOM 552 O O . SER A 1 74 ? 16.627 66.966 20.094 1.00 19.80 74 SER A O 1
ATOM 555 N N . THR A 1 75 ? 18.872 66.765 20.342 1.00 18.79 75 THR A N 1
ATOM 556 C CA . THR A 1 75 ? 19.210 67.411 19.080 1.00 18.56 75 THR A CA 1
ATOM 557 C C . THR A 1 75 ? 20.390 66.673 18.410 1.00 17.76 75 THR A C 1
ATOM 558 O O . THR A 1 75 ? 21.082 65.861 19.051 1.00 15.38 75 THR A O 1
ATOM 562 N N . ALA A 1 76 ? 20.591 66.952 17.123 1.00 16.76 76 ALA A N 1
ATOM 563 C CA . ALA A 1 76 ? 21.682 66.394 16.323 1.00 15.68 76 ALA A CA 1
ATOM 564 C C . ALA A 1 76 ? 21.984 67.410 15.231 1.00 16.43 76 ALA A C 1
ATOM 565 O O . ALA A 1 76 ? 21.108 67.811 14.478 1.00 16.93 76 ALA A O 1
ATOM 567 N N . LYS A 1 77 ? 23.243 67.778 15.094 1.00 18.15 77 LYS A N 1
ATOM 568 C CA . LYS A 1 77 ? 23.612 68.785 14.127 1.00 18.40 77 LYS A CA 1
ATOM 569 C C . LYS A 1 77 ? 24.361 68.244 12.904 1.00 17.18 77 LYS A C 1
ATOM 570 O O . LYS A 1 77 ? 25.098 67.272 12.999 1.00 14.53 77 LYS A O 1
ATOM 576 N N . THR A 1 78 ? 24.103 68.835 11.741 1.00 16.34 78 THR A N 1
ATOM 577 C CA . THR A 1 78 ? 24.812 68.441 10.529 1.00 16.05 78 THR A CA 1
ATOM 578 C C . THR A 1 78 ? 25.611 69.669 10.093 1.00 16.28 78 THR A C 1
ATOM 579 O O . THR A 1 78 ? 25.097 70.801 10.098 1.00 16.02 78 THR A O 1
ATOM 583 N N . PHE A 1 79 ? 26.875 69.452 9.749 1.00 14.46 79 PHE A N 1
ATOM 584 C CA . PHE A 1 79 ? 27.708 70.550 9.317 1.00 12.81 79 PHE A CA 1
ATOM 585 C C . PHE A 1 79 ? 27.818 70.576 7.815 1.00 12.53 79 PHE A C 1
ATOM 586 O O . PHE A 1 79 ? 28.297 69.620 7.216 1.00 11.25 79 PHE A O 1
ATOM 594 N N . LEU A 1 80 ? 27.354 71.674 7.219 1.00 12.98 80 LEU A N 1
ATOM 595 C CA . LEU A 1 80 ? 27.397 71.890 5.773 1.00 12.85 80 LEU A CA 1
ATOM 596 C C . LEU A 1 80 ? 28.534 72.852 5.440 1.00 12.13 80 LEU A C 1
ATOM 597 O O . LEU A 1 80 ? 28.636 73.910 6.037 1.00 11.33 80 LEU A O 1
ATOM 602 N N . THR A 1 81 ? 29.339 72.487 4.454 1.00 12.59 81 THR A N 1
ATOM 603 C CA . THR A 1 81 ? 30.465 73.294 4.007 1.00 12.42 81 THR A CA 1
ATOM 604 C C . THR A 1 81 ? 30.281 73.588 2.519 1.00 11.60 81 THR A C 1
ATOM 605 O O . THR A 1 81 ? 30.014 72.682 1.755 1.00 11.48 81 THR A O 1
ATOM 609 N N . VAL A 1 82 ? 30.325 74.856 2.125 1.00 11.40 82 VAL A N 1
ATOM 610 C CA . VAL A 1 82 ? 30.186 75.184 0.715 1.00 13.74 82 VAL A CA 1
ATOM 611 C C . VAL A 1 82 ? 31.547 75.534 0.118 1.00 12.67 82 VAL A C 1
ATOM 612 O O . VAL A 1 82 ? 32.420 76.027 0.812 1.00 13.80 82 VAL A O 1
ATOM 616 N N . TYR A 1 83 ? 31.758 75.158 -1.132 1.00 13.17 83 TYR A N 1
ATOM 617 C CA . TYR A 1 83 ? 33.004 75.481 -1.803 1.00 13.91 83 TYR A CA 1
ATOM 618 C C . TYR A 1 83 ? 32.755 76.268 -3.075 1.00 13.59 83 TYR A C 1
ATOM 619 O O . TYR A 1 83 ? 31.704 76.131 -3.727 1.00 13.89 83 TYR A O 1
ATOM 628 N N . TRP A 1 84 ? 33.745 77.095 -3.394 1.00 11.30 84 TRP A N 1
ATOM 629 C CA . TRP A 1 84 ? 33.786 77.913 -4.577 1.00 10.76 84 TRP A CA 1
ATOM 630 C C . TRP A 1 84 ? 35.217 78.455 -4.763 1.00 10.85 84 TRP A C 1
ATOM 631 O O . TRP A 1 84 ? 35.884 78.846 -3.798 1.00 9.68 84 TRP A O 1
ATOM 642 N N . THR A 1 85 ? 35.720 78.390 -5.987 1.00 12.08 85 THR A N 1
ATOM 643 C CA . THR A 1 85 ? 37.049 78.895 -6.263 1.00 13.56 85 THR A CA 1
ATOM 644 C C . THR A 1 85 ? 37.006 80.408 -6.184 1.00 15.74 85 THR A C 1
ATOM 645 O O . THR A 1 85 ? 35.923 81.004 -6.219 1.00 17.76 85 THR A O 1
ATOM 649 N N . PRO A 1 86 ? 38.169 81.053 -5.993 1.00 17.40 86 PRO A N 1
ATOM 650 C CA . PRO A 1 86 ? 38.251 82.513 -5.898 1.00 17.45 86 PRO A CA 1
ATOM 651 C C . PRO A 1 86 ? 37.581 83.213 -7.062 1.00 17.95 86 PR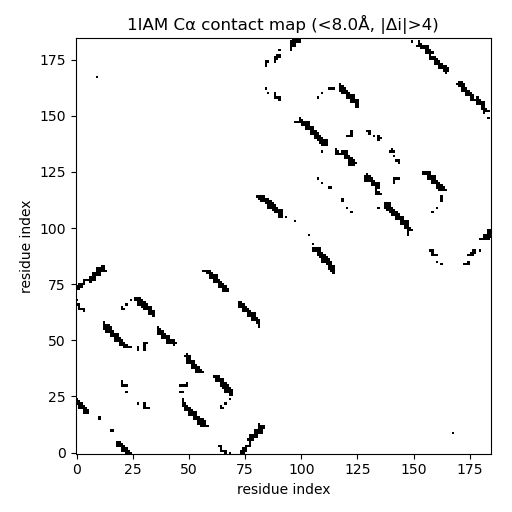O A C 1
ATOM 652 O O . PRO A 1 86 ? 37.653 82.739 -8.190 1.00 17.39 86 PRO A O 1
ATOM 656 N N . GLU A 1 87 ? 36.985 84.371 -6.801 1.00 19.97 87 GLU A N 1
ATOM 657 C CA . GLU A 1 87 ? 36.313 85.119 -7.859 1.00 23.54 87 GLU A CA 1
ATOM 658 C C . GLU A 1 87 ? 37.363 85.970 -8.595 1.00 23.49 87 GLU A C 1
ATOM 659 O O . GLU A 1 87 ? 37.130 86.455 -9.698 1.00 25.24 87 GLU A O 1
ATOM 665 N N . ARG A 1 88 ? 38.547 86.100 -8.012 1.00 22.93 88 ARG A N 1
ATOM 666 C CA . ARG A 1 88 ? 39.603 86.892 -8.640 1.00 21.36 88 ARG A CA 1
ATOM 667 C C . ARG A 1 88 ? 40.955 86.530 -8.032 1.00 20.12 88 ARG A C 1
ATOM 668 O O . ARG A 1 88 ? 41.081 86.425 -6.817 1.00 17.80 88 ARG A O 1
ATOM 676 N N . VAL A 1 89 ? 41.959 86.368 -8.889 1.00 19.75 89 VAL A N 1
ATOM 677 C CA . VAL A 1 89 ? 43.310 86.027 -8.469 1.00 19.63 89 VAL A CA 1
ATOM 678 C C . VAL A 1 89 ? 44.249 86.828 -9.355 1.00 20.19 89 VAL A C 1
ATOM 679 O O . VAL A 1 89 ? 44.388 86.517 -10.536 1.00 18.59 89 VAL A O 1
ATOM 683 N N . GLU A 1 90 ? 44.860 87.871 -8.802 1.00 20.46 90 GLU A N 1
ATOM 684 C CA . GLU A 1 90 ? 45.791 88.690 -9.581 1.00 22.62 90 GLU A CA 1
ATOM 685 C C . GLU A 1 90 ? 46.907 89.314 -8.732 1.00 21.79 90 GLU A C 1
ATOM 686 O O . GLU A 1 90 ? 46.768 89.504 -7.511 1.00 21.49 90 GLU A O 1
ATOM 692 N N . LEU A 1 91 ? 48.007 89.642 -9.401 1.00 21.75 91 LEU A N 1
ATOM 693 C CA .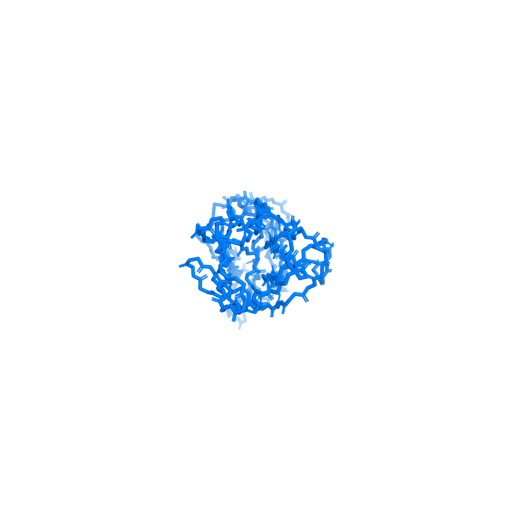 LEU A 1 91 ? 49.154 90.298 -8.773 1.00 22.15 91 LEU A CA 1
ATOM 694 C C . LEU A 1 91 ? 48.920 91.812 -8.778 1.00 23.39 91 LEU A C 1
ATOM 695 O O . LEU A 1 91 ? 48.456 92.376 -9.772 1.00 23.92 91 LEU A O 1
ATOM 700 N N . ALA A 1 92 ? 49.214 92.470 -7.664 1.00 24.86 92 ALA A N 1
ATOM 701 C CA . ALA A 1 92 ? 49.046 93.911 -7.580 1.00 26.77 92 ALA A CA 1
ATOM 702 C C . ALA A 1 92 ? 49.867 94.545 -8.714 1.00 27.71 92 ALA A C 1
ATOM 703 O O . ALA A 1 92 ? 50.951 94.062 -9.041 1.00 26.96 92 ALA A O 1
ATOM 705 N N . PRO A 1 93 ? 49.344 95.623 -9.334 1.00 29.12 93 PRO A N 1
ATOM 706 C CA . PRO A 1 93 ? 50.002 96.332 -10.439 1.00 30.52 93 PRO A CA 1
ATOM 707 C C . PRO A 1 93 ? 51.408 96.760 -10.065 1.00 31.41 93 PRO A C 1
ATOM 708 O O . PRO A 1 93 ? 51.611 97.418 -9.046 1.00 32.21 93 PRO A O 1
ATOM 712 N N . LEU A 1 94 ? 52.364 96.387 -10.908 1.00 33.01 94 LEU A N 1
ATOM 713 C CA . LEU A 1 94 ? 53.775 96.671 -10.678 1.00 35.17 94 LEU A CA 1
ATOM 714 C C . LEU A 1 94 ? 54.414 97.243 -11.936 1.00 36.59 94 LEU A C 1
ATOM 715 O O . LEU A 1 94 ? 54.097 96.809 -13.048 1.00 37.84 94 LEU A O 1
ATOM 720 N N . PRO A 1 95 ? 55.309 98.236 -11.792 1.00 37.13 95 PRO A N 1
ATOM 721 C CA . PRO A 1 95 ? 55.953 98.811 -12.978 1.00 38.18 95 PRO A CA 1
ATOM 722 C C . PRO A 1 95 ? 56.657 97.718 -13.777 1.00 38.87 95 PRO A C 1
ATOM 723 O O . PRO A 1 95 ? 57.245 96.811 -13.195 1.00 39.28 95 PRO A O 1
ATOM 727 N N . SER A 1 96 ? 56.563 97.778 -15.101 1.00 40.16 96 SER A N 1
ATOM 728 C CA . SER A 1 96 ? 57.208 96.773 -15.947 1.00 40.78 96 SER A CA 1
ATOM 729 C C . SER A 1 96 ? 58.724 96.907 -15.938 1.00 40.85 96 SER A C 1
ATOM 730 O O . SER A 1 96 ? 59.444 95.912 -15.968 1.00 41.29 96 SER A O 1
ATOM 733 N N . TRP A 1 97 ? 59.190 98.151 -15.904 1.00 41.47 97 TRP A N 1
ATOM 734 C CA . TRP A 1 97 ? 60.614 98.476 -15.879 1.00 41.03 97 TRP A CA 1
ATOM 735 C C . TRP A 1 97 ? 61.156 98.214 -14.471 1.00 39.62 97 TRP A C 1
ATOM 736 O O . TRP A 1 97 ? 60.614 98.732 -13.495 1.00 39.52 97 TRP A O 1
ATOM 747 N N . GLN A 1 98 ? 62.223 97.429 -14.359 1.00 37.27 98 GLN A N 1
ATOM 748 C CA . GLN A 1 98 ? 62.772 97.121 -13.037 1.00 36.55 98 GLN A CA 1
ATOM 749 C C . GLN A 1 98 ? 64.311 97.138 -12.930 1.00 34.49 98 GLN A C 1
ATOM 750 O O . GLN A 1 98 ? 65.011 96.392 -13.627 1.00 34.49 98 GLN A O 1
ATOM 756 N N . PRO A 1 99 ? 64.850 97.978 -12.030 1.00 32.71 99 PRO A N 1
ATOM 757 C CA . PRO A 1 99 ? 66.282 98.175 -11.747 1.00 30.33 99 PRO A CA 1
ATOM 758 C C . PRO A 1 99 ? 67.055 96.932 -11.295 1.00 28.03 99 PRO A C 1
ATOM 759 O O . PRO A 1 99 ? 66.751 96.345 -10.256 1.00 25.94 99 PRO A O 1
ATOM 763 N N . VAL A 1 100 ? 68.081 96.562 -12.061 1.00 26.95 100 VAL A N 1
ATOM 764 C CA . VAL A 1 100 ? 68.913 95.393 -11.735 1.00 25.50 100 VAL A CA 1
ATOM 765 C C . VAL A 1 100 ? 69.685 95.610 -10.439 1.00 24.59 100 VAL A C 1
ATOM 766 O O . VAL A 1 100 ? 70.296 96.664 -10.239 1.00 25.41 100 VAL A O 1
ATOM 770 N N . GLY A 1 101 ? 69.655 94.608 -9.566 1.00 22.95 101 GLY A N 1
ATOM 771 C CA . GLY A 1 101 ? 70.362 94.711 -8.309 1.00 21.72 101 GLY A CA 1
ATOM 772 C C . GLY A 1 101 ? 69.513 95.276 -7.194 1.00 21.51 101 GLY A C 1
ATOM 773 O O . GLY A 1 101 ? 69.961 95.374 -6.058 1.00 21.10 101 GLY A O 1
ATOM 774 N N . LYS A 1 102 ? 68.293 95.686 -7.512 1.00 22.00 102 LYS A N 1
ATOM 775 C CA . LYS A 1 102 ? 67.408 96.213 -6.487 1.00 21.27 102 LYS A CA 1
ATOM 776 C C . LYS A 1 102 ? 66.278 95.227 -6.169 1.00 20.13 102 LYS A C 1
ATOM 777 O O . LYS A 1 102 ? 66.025 94.283 -6.920 1.00 17.25 102 LYS A O 1
ATOM 783 N N . GLN A 1 103 ? 65.637 95.433 -5.027 1.00 20.11 103 GLN A N 1
ATOM 784 C CA . GLN A 1 103 ? 64.566 94.557 -4.573 1.00 21.35 103 GLN A CA 1
ATOM 785 C C . GLN A 1 103 ? 63.201 94.939 -5.115 1.00 20.82 103 GLN A C 1
ATOM 786 O O . GLN A 1 103 ? 62.860 96.114 -5.181 1.00 19.93 103 GLN A O 1
ATOM 792 N N . LEU A 1 104 ? 62.426 93.931 -5.489 1.00 21.52 104 LEU A N 1
ATOM 793 C CA . LEU A 1 104 ? 61.077 94.140 -6.004 1.00 21.98 104 LEU A CA 1
ATOM 794 C C . LEU A 1 104 ? 60.117 93.309 -5.149 1.00 22.18 104 LEU A C 1
ATOM 795 O O . LEU A 1 104 ? 60.506 92.272 -4.605 1.00 21.41 104 LEU A O 1
ATOM 800 N N . THR A 1 105 ? 58.900 93.801 -4.946 1.00 20.88 105 THR A N 1
ATOM 801 C CA . THR A 1 105 ? 57.942 93.052 -4.153 1.00 19.99 105 THR A CA 1
ATOM 802 C C . THR A 1 105 ? 56.711 92.639 -4.947 1.00 19.65 105 THR A C 1
ATOM 803 O O . THR A 1 105 ? 56.112 93.444 -5.685 1.00 18.12 105 THR A O 1
ATOM 807 N N . LEU A 1 106 ? 56.411 91.347 -4.872 1.00 19.28 106 LEU A N 1
ATOM 808 C CA . LEU A 1 106 ? 55.261 90.772 -5.557 1.00 20.13 106 LEU A CA 1
ATOM 809 C C . LEU A 1 106 ? 54.177 90.663 -4.501 1.00 19.88 106 LEU A C 1
ATOM 810 O O . LEU A 1 106 ? 54.451 90.323 -3.351 1.00 19.88 106 LEU A O 1
ATOM 815 N N . ARG A 1 107 ? 52.946 90.934 -4.902 1.00 21.12 107 ARG A N 1
ATOM 816 C CA . ARG A 1 107 ? 51.821 90.896 -3.985 1.00 22.53 107 ARG A CA 1
ATOM 817 C C . ARG A 1 107 ? 50.610 90.312 -4.688 1.00 21.78 107 ARG A C 1
ATOM 818 O O . ARG A 1 107 ? 50.108 90.906 -5.627 1.00 22.04 107 ARG A O 1
ATOM 826 N N . CYS A 1 108 ? 50.188 89.114 -4.291 1.00 21.88 108 CYS A N 1
ATOM 827 C CA . CYS A 1 108 ? 49.014 88.483 -4.892 1.00 21.70 108 CYS A CA 1
ATOM 828 C C . CYS A 1 108 ? 47.772 88.777 -4.067 1.00 20.12 108 CYS A C 1
ATOM 829 O O . CYS A 1 108 ? 47.828 88.785 -2.840 1.00 19.08 108 CYS A O 1
ATOM 832 N N . GLN A 1 109 ? 46.656 89.018 -4.744 1.00 19.84 109 GLN A N 1
ATOM 833 C CA . GLN A 1 109 ? 45.374 89.273 -4.059 1.00 19.63 109 GLN A CA 1
ATOM 834 C C . GLN A 1 109 ? 44.321 88.276 -4.545 1.00 16.79 109 GLN A C 1
ATOM 835 O O . GLN A 1 109 ? 44.091 88.120 -5.746 1.00 15.08 109 GLN A O 1
ATOM 841 N N . VAL A 1 110 ? 43.757 87.550 -3.590 1.00 16.38 110 VAL A N 1
ATOM 842 C CA . VAL A 1 110 ? 42.768 86.525 -3.859 1.00 15.99 110 VAL A CA 1
ATOM 843 C C . VAL A 1 110 ? 41.424 86.889 -3.222 1.00 16.81 110 VAL A C 1
ATOM 844 O O . VAL A 1 110 ? 41.262 86.863 -1.999 1.00 16.62 110 VAL A O 1
ATOM 848 N N . GLU A 1 111 ? 40.452 87.225 -4.050 1.00 17.69 111 GLU A N 1
ATOM 849 C CA . GLU A 1 111 ? 39.164 87.582 -3.496 1.00 18.49 111 GLU A CA 1
ATOM 850 C C . GLU A 1 111 ? 38.191 86.400 -3.467 1.00 16.33 111 GLU A C 1
ATOM 851 O O . GLU A 1 111 ? 37.926 85.766 -4.481 1.00 15.03 111 GLU A O 1
ATOM 857 N N . GLY A 1 112 ? 37.741 86.049 -2.271 1.00 15.61 112 GLY A N 1
ATOM 858 C CA . GLY A 1 112 ? 36.828 84.926 -2.131 1.00 15.10 112 GLY A CA 1
ATOM 859 C C . GLY A 1 112 ? 37.541 83.592 -1.964 1.00 14.80 112 GLY A C 1
ATOM 860 O O . GLY A 1 112 ? 38.692 83.538 -1.500 1.00 13.47 112 GLY A O 1
ATOM 861 N N . GLY A 1 113 ? 36.843 82.516 -2.320 1.00 14.08 113 GLY A N 1
ATOM 862 C CA . GLY A 1 113 ? 37.400 81.180 -2.221 1.00 11.90 113 GLY A CA 1
ATOM 863 C C . GLY A 1 113 ? 37.117 80.529 -0.891 1.00 12.51 113 GLY A C 1
ATOM 864 O O . GLY A 1 113 ? 37.506 81.063 0.162 1.00 10.83 113 GLY A O 1
ATOM 865 N N . ALA A 1 114 ? 36.432 79.381 -0.933 1.00 11.86 114 ALA A N 1
ATOM 866 C CA . ALA A 1 114 ? 36.077 78.650 0.290 1.00 11.57 114 ALA A CA 1
ATOM 867 C C . ALA A 1 114 ? 35.868 77.153 0.012 1.00 11.38 114 ALA A C 1
ATOM 86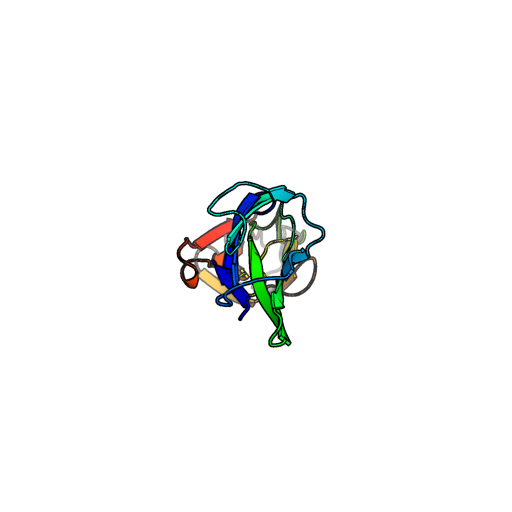8 O O . ALA A 1 114 ? 35.510 76.773 -1.104 1.00 10.55 114 ALA A O 1
ATOM 870 N N . PRO A 1 115 ? 36.068 76.286 1.024 1.00 11.35 115 PRO A N 1
ATOM 871 C CA . PRO A 1 115 ? 36.467 76.627 2.392 1.00 12.28 115 PRO A CA 1
ATOM 872 C C . PRO A 1 115 ? 37.903 77.169 2.477 1.00 12.58 115 PRO A C 1
ATOM 873 O O . PRO A 1 115 ? 38.817 76.623 1.843 1.00 12.58 115 PRO A O 1
ATOM 877 N N . ARG A 1 116 ? 38.094 78.255 3.229 1.00 12.20 116 ARG A N 1
ATOM 878 C CA . ARG A 1 116 ? 39.424 78.865 3.350 1.00 13.68 116 ARG A CA 1
ATOM 879 C C . ARG A 1 116 ? 40.437 77.926 3.974 1.00 13.03 116 ARG A C 1
ATOM 880 O O . ARG A 1 116 ? 41.624 78.014 3.669 1.00 13.15 116 ARG A O 1
ATOM 888 N N . ALA A 1 117 ? 39.965 77.000 4.810 1.00 13.92 117 ALA A N 1
ATOM 889 C CA . ALA A 1 117 ? 40.851 76.036 5.469 1.00 13.64 117 ALA A CA 1
ATOM 890 C C . ALA A 1 117 ? 41.549 75.101 4.490 1.00 14.39 117 ALA A C 1
ATOM 891 O O . ALA A 1 117 ? 42.461 74.366 4.869 1.00 16.89 117 ALA A O 1
ATOM 893 N N . GLN A 1 118 ? 41.172 75.147 3.218 1.00 13.89 118 GLN A N 1
ATOM 894 C CA . GLN A 1 118 ? 41.806 74.265 2.229 1.00 12.30 118 GLN A CA 1
ATOM 895 C C . GLN A 1 118 ? 42.306 75.049 1.018 1.00 10.90 118 GLN A C 1
ATOM 896 O O . GLN A 1 118 ? 42.656 74.462 -0.003 1.00 9.34 118 GLN A O 1
ATOM 902 N N . LEU A 1 119 ? 42.387 76.372 1.159 1.00 9.21 119 LEU A N 1
ATOM 903 C CA . LEU A 1 119 ? 42.829 77.234 0.063 1.00 10.37 119 LEU A CA 1
ATOM 904 C C . LEU A 1 119 ? 44.255 77.752 0.324 1.00 10.33 119 LEU A C 1
ATOM 905 O O . LEU A 1 119 ? 44.541 78.362 1.360 1.00 8.75 119 LEU A O 1
ATOM 910 N N . THR A 1 120 ? 45.142 77.515 -0.624 1.00 9.51 120 THR A N 1
ATOM 911 C CA . THR A 1 120 ? 46.491 77.995 -0.481 1.00 9.88 120 THR A CA 1
ATOM 912 C C . THR A 1 120 ? 46.803 78.919 -1.630 1.00 9.15 120 THR A C 1
ATOM 913 O O . THR A 1 120 ? 46.338 78.704 -2.748 1.00 6.86 120 THR A O 1
ATOM 917 N N . VAL A 1 121 ? 47.529 79.988 -1.323 1.00 9.27 121 VAL A N 1
ATOM 918 C CA . VAL A 1 121 ? 47.956 80.959 -2.326 1.00 10.97 121 VAL A CA 1
ATOM 919 C C . VAL A 1 121 ? 49.464 80.744 -2.531 1.00 11.60 121 VAL A C 1
ATOM 920 O O . VAL A 1 121 ? 50.227 80.591 -1.565 1.00 9.19 121 VAL A O 1
ATOM 924 N N . VAL A 1 122 ? 49.888 80.688 -3.790 1.00 12.67 122 VAL A N 1
ATOM 925 C CA . VAL A 1 122 ? 51.291 80.499 -4.082 1.00 13.58 122 VAL A CA 1
ATOM 926 C C . VAL A 1 122 ? 51.814 81.486 -5.137 1.00 15.21 122 VAL A C 1
ATOM 927 O O . VAL A 1 122 ? 51.088 81.884 -6.048 1.00 13.86 122 VAL A O 1
ATOM 931 N N . LEU A 1 123 ? 53.039 81.974 -4.918 1.00 16.02 123 LEU A N 1
ATOM 932 C CA . LEU A 1 123 ? 53.691 82.910 -5.840 1.00 15.02 123 LEU A CA 1
ATOM 933 C C . LEU A 1 123 ? 54.739 82.114 -6.616 1.00 16.30 123 LEU A C 1
ATOM 934 O O . LEU A 1 123 ? 55.483 81.323 -6.026 1.00 15.60 123 LEU A O 1
ATOM 939 N N . LEU A 1 124 ? 54.774 82.293 -7.933 1.00 17.31 124 LEU A N 1
ATOM 940 C CA . LEU A 1 124 ? 55.712 81.567 -8.779 1.00 19.53 124 LEU A CA 1
ATOM 941 C C . LEU A 1 124 ? 56.568 82.439 -9.717 1.00 21.08 124 LEU A C 1
ATOM 942 O O . LEU A 1 124 ? 56.158 83.519 -10.152 1.00 20.29 124 LEU A O 1
ATOM 947 N N . ARG A 1 125 ? 57.772 81.950 -9.990 1.00 23.32 125 ARG A N 1
ATOM 948 C CA . ARG A 1 125 ? 58.701 82.577 -10.941 1.00 26.19 125 ARG A CA 1
ATOM 949 C C . ARG A 1 125 ? 58.704 81.513 -12.038 1.00 26.33 125 ARG A C 1
ATOM 950 O O . ARG A 1 125 ? 59.338 80.472 -11.895 1.00 25.92 125 ARG A O 1
ATOM 958 N N . GLY A 1 126 ? 57.966 81.752 -13.115 1.00 27.76 126 GLY A N 1
ATOM 959 C CA . GLY A 1 126 ? 57.877 80.763 -14.168 1.00 28.89 126 GLY A CA 1
ATOM 960 C C . GLY A 1 126 ? 57.058 79.619 -13.603 1.00 30.81 126 GLY A C 1
ATOM 961 O O . GLY A 1 126 ? 55.922 79.815 -13.182 1.00 31.03 126 GLY A O 1
ATOM 962 N N . GLU A 1 127 ? 57.649 78.434 -13.552 1.00 31.93 127 GLU A N 1
ATOM 963 C CA . GLU A 1 127 ? 56.974 77.259 -13.014 1.00 33.47 127 GLU A CA 1
ATOM 964 C C . GLU A 1 127 ? 57.504 76.884 -11.631 1.00 32.52 127 GLU A C 1
ATOM 965 O O . GLU A 1 127 ? 57.064 75.907 -11.041 1.00 32.39 127 GLU A O 1
ATOM 971 N N . LYS A 1 128 ? 58.397 77.715 -11.095 1.00 32.49 128 LYS A N 1
ATOM 972 C CA . LYS A 1 128 ? 59.012 77.480 -9.779 1.00 32.65 128 LYS A CA 1
ATOM 973 C C . LYS A 1 128 ? 58.211 78.143 -8.654 1.00 31.40 128 LYS A C 1
ATOM 974 O O . LYS A 1 128 ? 57.741 79.274 -8.792 1.00 31.36 128 LYS A O 1
ATOM 980 N N . GLU A 1 129 ? 58.078 77.447 -7.538 1.00 29.97 129 GLU A N 1
ATOM 981 C CA . GLU A 1 129 ? 57.344 77.976 -6.408 1.00 28.31 129 GLU A CA 1
ATOM 982 C C . GLU A 1 129 ? 58.263 78.825 -5.515 1.00 26.46 129 GLU A C 1
ATOM 983 O O . GLU A 1 129 ? 59.318 78.356 -5.075 1.00 26.21 129 GLU A O 1
ATOM 989 N N . LEU A 1 130 ? 57.875 80.085 -5.296 1.00 23.26 130 LEU A N 1
ATOM 990 C CA . LEU A 1 130 ? 58.637 81.032 -4.474 1.00 19.29 130 LEU A CA 1
ATOM 991 C C . LEU A 1 130 ? 58.126 81.164 -3.047 1.00 17.97 130 LEU A C 1
ATOM 992 O O . LEU A 1 130 ? 58.904 81.356 -2.102 1.00 17.13 130 LEU A O 1
ATOM 997 N N . LYS A 1 131 ? 56.807 81.084 -2.903 1.00 15.48 131 LYS A N 1
ATOM 998 C CA . LYS A 1 131 ? 56.142 81.248 -1.624 1.00 14.58 131 LYS A CA 1
ATOM 999 C C . LYS A 1 131 ? 54.822 80.471 -1.672 1.00 14.52 131 LYS A C 1
ATOM 1000 O O . LYS A 1 131 ? 54.198 80.382 -2.741 1.00 14.10 131 LYS A O 1
ATOM 1006 N N . ARG A 1 132 ? 54.399 79.956 -0.517 1.00 14.23 132 ARG A N 1
ATOM 1007 C CA . ARG A 1 132 ? 53.138 79.206 -0.349 1.00 15.50 132 ARG A CA 1
ATOM 1008 C C . ARG A 1 132 ? 52.601 79.637 0.999 1.00 15.82 132 ARG A C 1
ATOM 1009 O O . ARG A 1 132 ? 53.376 79.700 1.954 1.00 17.10 132 ARG A O 1
ATOM 1017 N N . GLU A 1 133 ? 51.294 79.896 1.090 1.00 16.09 133 GLU A N 1
ATOM 1018 C CA . GLU A 1 133 ? 50.677 80.332 2.350 1.00 17.58 133 GLU A CA 1
ATOM 1019 C C . GLU A 1 133 ? 49.169 80.073 2.407 1.00 16.02 133 GLU A C 1
ATOM 1020 O O . GLU A 1 133 ? 48.481 80.124 1.396 1.00 15.37 133 GLU A O 1
ATOM 1026 N N . PRO A 1 134 ? 48.645 79.735 3.589 1.00 16.54 134 PRO A N 1
ATOM 1027 C CA . PRO A 1 134 ? 47.200 79.507 3.682 1.00 15.97 134 PRO A CA 1
ATOM 1028 C C . PRO A 1 134 ? 46.526 80.848 3.347 1.00 16.43 134 PRO A C 1
ATOM 1029 O O . PRO A 1 134 ? 47.079 81.918 3.636 1.00 17.14 134 PRO A O 1
ATOM 1033 N N . ALA A 1 135 ? 45.370 80.809 2.697 1.00 16.74 135 ALA A N 1
ATOM 1034 C CA . ALA A 1 135 ? 44.672 82.048 2.346 1.00 17.25 135 ALA A CA 1
ATOM 1035 C C . ALA A 1 135 ? 44.002 82.662 3.570 1.00 18.02 135 ALA A C 1
ATOM 1036 O O . ALA A 1 135 ? 43.099 82.057 4.150 1.00 19.42 135 ALA A O 1
ATOM 1038 N N . VAL A 1 136 ? 44.445 83.849 3.976 1.00 18.12 136 VAL A N 1
ATOM 1039 C CA . VAL A 1 136 ? 43.846 84.517 5.127 1.00 17.92 136 VAL A CA 1
ATOM 1040 C C . VAL A 1 136 ? 43.461 85.964 4.789 1.00 18.02 136 VAL A C 1
ATOM 1041 O O . VAL A 1 136 ? 44.116 86.622 3.986 1.00 16.60 136 VAL A O 1
ATOM 1045 N N . GLY A 1 137 ? 42.343 86.416 5.350 1.00 19.03 137 GLY A N 1
ATOM 1046 C CA . GLY A 1 137 ? 41.863 87.770 5.117 1.00 17.83 137 GLY A CA 1
ATOM 1047 C C . GLY A 1 137 ? 41.065 87.935 3.847 1.00 17.43 137 GLY A C 1
ATOM 1048 O O . GLY A 1 137 ? 40.877 86.980 3.080 1.00 17.92 137 GLY A O 1
ATOM 1049 N N . GLU A 1 138 ? 40.587 89.150 3.616 1.00 17.62 138 GLU A N 1
ATOM 1050 C CA . GLU A 1 138 ? 39.804 89.435 2.421 1.00 16.88 138 GLU A CA 1
ATOM 1051 C C . GLU A 1 138 ? 40.079 90.822 1.886 1.00 15.56 138 GLU A C 1
ATOM 1052 O O . GLU A 1 138 ? 39.887 91.795 2.602 1.00 16.04 138 GLU A O 1
ATOM 1058 N N . PRO A 1 139 ? 40.728 90.918 0.716 1.00 14.64 139 PRO A N 1
ATOM 1059 C CA . PRO A 1 139 ? 41.203 89.779 -0.081 1.00 14.03 139 PRO A CA 1
ATOM 1060 C C . PRO A 1 139 ? 42.416 89.147 0.606 1.00 12.72 139 PRO A C 1
ATOM 1061 O O . PRO A 1 139 ? 43.085 89.804 1.395 1.00 10.74 139 PRO A O 1
ATOM 1065 N N . ALA A 1 140 ? 42.635 87.854 0.369 1.00 12.10 140 ALA A N 1
ATOM 1066 C CA . ALA A 1 140 ? 43.777 87.137 0.960 1.00 12.16 140 ALA A CA 1
ATOM 1067 C C . ALA A 1 140 ? 45.012 87.586 0.185 1.00 12.75 140 ALA A C 1
ATOM 1068 O O . ALA A 1 140 ? 45.066 87.457 -1.029 1.00 13.94 140 ALA A O 1
ATOM 1070 N N . GLU A 1 141 ? 45.925 88.258 0.866 1.00 15.49 141 GLU A N 1
ATOM 1071 C CA . GLU A 1 141 ? 47.143 88.733 0.220 1.00 16.52 141 GLU A CA 1
ATOM 1072 C C . GLU A 1 141 ? 48.316 87.848 0.617 1.00 16.25 141 GLU A C 1
ATOM 1073 O O . GLU A 1 141 ? 48.350 87.322 1.750 1.00 15.05 141 GLU A O 1
ATOM 1079 N N . VAL A 1 142 ? 49.241 87.662 -0.332 1.00 16.24 142 VAL A N 1
ATOM 1080 C CA . VAL A 1 142 ? 50.490 86.906 -0.118 1.00 16.48 142 VAL A CA 1
ATOM 1081 C C . VAL A 1 142 ? 51.602 87.695 -0.823 1.00 17.41 142 VAL A C 1
ATOM 1082 O O . VAL A 1 142 ? 51.450 88.072 -1.981 1.00 16.50 142 VAL A O 1
ATOM 1086 N N . THR A 1 143 ? 52.688 87.987 -0.107 1.00 17.37 143 THR A N 1
ATOM 1087 C CA . THR A 1 143 ? 53.794 88.778 -0.654 1.00 18.86 143 THR A CA 1
ATOM 1088 C C . THR A 1 143 ? 55.197 88.155 -0.506 1.00 19.83 143 THR A C 1
ATOM 1089 O O . THR A 1 143 ? 55.438 87.335 0.395 1.00 18.28 143 THR A O 1
ATOM 1093 N N . THR A 1 144 ? 56.113 88.561 -1.392 1.00 20.97 144 THR A N 1
ATOM 1094 C CA . THR A 1 144 ? 57.502 88.084 -1.339 1.00 21.73 144 THR A CA 1
ATOM 1095 C C . THR A 1 144 ? 58.436 89.045 -2.077 1.00 22.03 144 THR A C 1
ATOM 1096 O O . THR A 1 144 ? 58.029 89.718 -3.025 1.00 20.98 144 THR A O 1
ATOM 1100 N N . THR A 1 145 ? 59.665 89.168 -1.590 1.00 22.80 145 THR A N 1
ATOM 1101 C CA . THR A 1 145 ? 60.637 90.033 -2.240 1.00 24.44 145 THR A CA 1
ATOM 1102 C C . THR A 1 145 ? 61.398 89.191 -3.236 1.00 24.23 145 THR A C 1
ATOM 1103 O O . THR A 1 145 ? 61.523 87.981 -3.075 1.00 25.22 145 THR A O 1
ATOM 1107 N N . VAL A 1 146 ? 61.861 89.836 -4.290 1.00 25.44 146 VAL A N 1
ATOM 1108 C CA . VAL A 1 146 ? 62.606 89.190 -5.351 1.00 27.22 146 VAL A CA 1
ATOM 1109 C C . VAL A 1 146 ? 63.767 90.114 -5.728 1.00 28.62 146 VAL A C 1
ATOM 1110 O O . VAL A 1 146 ? 63.549 91.265 -6.127 1.00 28.85 146 VAL A O 1
ATOM 1114 N N . LEU A 1 147 ? 64.991 89.632 -5.525 1.00 29.65 147 LEU A N 1
ATOM 1115 C CA . LEU A 1 147 ? 66.194 90.389 -5.853 1.00 30.10 147 LEU A CA 1
ATOM 1116 C C . LEU A 1 147 ? 66.404 90.342 -7.354 1.00 30.58 147 LEU A C 1
ATOM 1117 O O . LEU A 1 147 ? 66.823 89.327 -7.887 1.00 31.16 147 LEU A O 1
ATOM 1122 N N . VAL A 1 148 ? 66.135 91.451 -8.030 1.00 32.35 148 VAL A N 1
ATOM 1123 C CA . VAL A 1 148 ? 66.277 91.494 -9.483 1.00 34.35 148 VAL A CA 1
ATOM 1124 C C . VAL A 1 148 ? 67.701 91.202 -9.950 1.00 36.48 148 VAL A C 1
ATOM 1125 O O . VAL A 1 148 ? 68.642 91.918 -9.604 1.00 35.77 148 VAL A O 1
ATOM 1129 N N . ARG A 1 149 ? 67.845 90.121 -10.710 1.00 39.22 149 ARG A N 1
ATOM 1130 C CA . ARG A 1 149 ? 69.133 89.699 -11.273 1.00 41.81 149 ARG A CA 1
ATOM 1131 C C . ARG A 1 149 ? 68.989 89.818 -12.785 1.00 43.16 149 ARG A C 1
ATOM 1132 O O . ARG A 1 149 ? 67.885 90.031 -13.283 1.00 42.78 149 ARG A O 1
ATOM 1140 N N . ARG A 1 150 ? 70.092 89.700 -13.518 1.00 45.37 150 ARG A N 1
ATOM 1141 C CA . ARG A 1 150 ? 70.001 89.746 -14.976 1.00 47.20 150 ARG A CA 1
ATOM 1142 C C . ARG A 1 150 ? 69.348 88.420 -15.347 1.00 47.41 150 ARG A C 1
ATOM 1143 O O . ARG A 1 150 ? 68.733 88.287 -16.410 1.00 47.18 150 ARG A O 1
ATOM 1151 N N . ASP A 1 151 ? 69.529 87.441 -14.454 1.00 48.06 151 ASP A N 1
ATOM 1152 C CA . ASP A 1 151 ? 68.950 86.105 -14.581 1.00 48.04 151 ASP A CA 1
A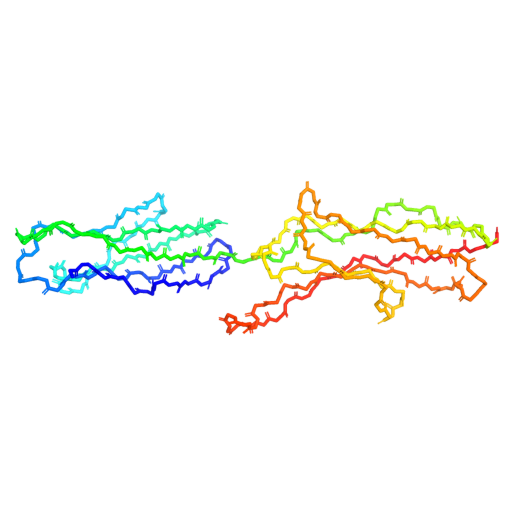TOM 1153 C C . ASP A 1 151 ? 67.448 86.304 -14.767 1.00 47.63 151 ASP A C 1
ATOM 1154 O O . ASP A 1 151 ? 66.805 85.576 -15.516 1.00 48.37 151 ASP A O 1
ATOM 1159 N N . HIS A 1 152 ? 66.887 87.258 -14.024 1.00 47.26 152 HIS A N 1
ATOM 1160 C CA . HIS A 1 152 ? 65.471 87.608 -14.132 1.00 46.00 152 HIS A CA 1
ATOM 1161 C C . HIS A 1 152 ? 65.372 88.465 -15.387 1.00 45.65 152 HIS A C 1
ATOM 1162 O O . HIS A 1 152 ? 65.648 89.665 -15.356 1.00 45.65 152 HIS A O 1
ATOM 1169 N N . HIS A 1 153 ? 65.015 87.832 -16.496 1.00 45.14 153 HIS A N 1
ATOM 1170 C CA . HIS A 1 153 ? 64.909 88.513 -17.777 1.00 44.40 153 HIS A CA 1
ATOM 1171 C C . HIS A 1 153 ? 63.460 88.548 -18.249 1.00 43.63 153 HIS A C 1
ATOM 1172 O O . HIS A 1 153 ? 62.677 89.391 -17.822 1.00 43.76 153 HIS A O 1
ATOM 1179 N N . GLY A 1 154 ? 63.095 87.627 -19.129 1.00 41.97 154 GLY A N 1
ATOM 1180 C CA . GLY A 1 154 ? 61.725 87.571 -19.585 1.00 39.93 154 GLY A CA 1
ATOM 1181 C C . GLY A 1 154 ? 61.042 86.584 -18.673 1.00 39.17 154 GLY A C 1
ATOM 1182 O O . GLY A 1 154 ? 60.261 85.742 -19.116 1.00 38.65 154 GLY A O 1
ATOM 1183 N N . ALA A 1 155 ? 61.423 86.640 -17.401 1.00 38.02 155 ALA A N 1
ATOM 1184 C CA . ALA A 1 155 ? 60.853 85.777 -16.390 1.00 36.94 155 ALA A CA 1
ATOM 1185 C C . ALA A 1 155 ? 59.445 86.292 -16.136 1.00 35.73 155 ALA A C 1
ATOM 1186 O O . ALA A 1 155 ? 59.228 87.494 -15.927 1.00 34.85 155 ALA A O 1
ATOM 1188 N N . GLN A 1 156 ? 58.486 85.394 -16.288 1.00 34.75 156 GLN A N 1
ATOM 1189 C CA . GLN A 1 156 ? 57.097 85.720 -16.062 1.00 34.08 156 GLN A CA 1
ATOM 1190 C C . GLN A 1 156 ? 56.823 85.251 -14.646 1.00 32.46 156 GLN A C 1
ATOM 1191 O O . GLN A 1 156 ? 57.292 84.187 -14.247 1.00 32.26 156 GLN A O 1
ATOM 1197 N N . PHE A 1 157 ? 56.209 86.107 -13.842 1.00 30.21 157 PHE A N 1
ATOM 1198 C CA . PHE A 1 157 ? 55.875 85.735 -12.473 1.00 28.10 157 PHE A CA 1
ATOM 1199 C C . PHE A 1 157 ? 54.350 85.597 -12.418 1.00 26.69 157 PHE A C 1
ATOM 1200 O O . PHE A 1 157 ? 53.633 86.266 -13.164 1.00 25.17 157 PHE A O 1
ATOM 1208 N N . SER A 1 158 ? 53.851 84.693 -11.583 1.00 25.09 158 SER A N 1
ATOM 1209 C CA . SER A 1 158 ? 52.406 84.511 -11.489 1.00 22.28 158 SER A CA 1
ATOM 1210 C C . SER A 1 158 ? 51.996 84.084 -10.096 1.00 22.01 158 SER A C 1
ATOM 1211 O O . SER A 1 158 ? 52.854 83.856 -9.232 1.00 19.05 158 SER A O 1
ATOM 1214 N N . CYS A 1 159 ? 50.683 84.087 -9.868 1.00 21.27 159 CYS A N 1
ATOM 1215 C CA . CYS A 1 159 ? 50.096 83.687 -8.598 1.00 21.99 159 CYS A CA 1
ATOM 1216 C C . CYS A 1 159 ? 49.072 82.609 -8.906 1.00 21.32 159 CYS A C 1
ATOM 1217 O O . CYS A 1 159 ? 48.349 82.696 -9.896 1.00 21.05 159 CYS A O 1
ATOM 1220 N N . ARG A 1 160 ? 48.991 81.615 -8.031 1.00 21.12 160 ARG A N 1
ATOM 1221 C CA . ARG A 1 160 ? 48.093 80.487 -8.218 1.00 20.20 160 ARG A CA 1
ATOM 1222 C C . ARG A 1 160 ? 47.415 80.175 -6.898 1.00 18.24 160 ARG A C 1
ATOM 1223 O O . ARG A 1 160 ? 47.977 80.414 -5.833 1.00 15.31 160 ARG A O 1
ATOM 1231 N N . THR A 1 161 ? 46.174 79.714 -6.964 1.00 16.32 161 THR A N 1
ATOM 1232 C CA . THR A 1 161 ? 45.474 79.319 -5.756 1.00 12.78 161 THR A CA 1
ATOM 1233 C C . THR A 1 161 ? 45.195 77.848 -5.914 1.00 12.45 161 THR A C 1
ATOM 1234 O O . THR A 1 161 ? 45.046 77.379 -7.046 1.00 11.90 161 THR A O 1
ATOM 1238 N N . GLU A 1 162 ? 45.205 77.121 -4.797 1.00 11.80 162 GLU A N 1
ATOM 1239 C CA . GLU A 1 162 ? 44.909 75.686 -4.798 1.00 11.71 162 GLU A CA 1
ATOM 1240 C C . GLU A 1 162 ? 43.804 75.422 -3.777 1.00 9.98 162 GLU A C 1
ATOM 1241 O O . GLU A 1 162 ? 44.003 75.611 -2.579 1.00 8.95 162 GLU A O 1
ATOM 1247 N N . LEU A 1 163 ? 42.628 75.041 -4.260 1.00 9.25 163 LEU A N 1
ATOM 1248 C CA . LEU A 1 163 ? 41.486 74.743 -3.383 1.00 7.36 163 LEU A CA 1
ATOM 1249 C C . LEU A 1 163 ? 41.503 73.244 -3.343 1.00 7.80 163 LEU A C 1
ATOM 1250 O O . LEU A 1 163 ? 40.920 72.588 -4.224 1.00 7.13 163 LEU A O 1
ATOM 1255 N N . ASP A 1 164 ? 42.177 72.697 -2.340 1.00 8.89 164 ASP A N 1
ATOM 1256 C CA . ASP A 1 164 ? 42.325 71.249 -2.267 1.00 11.96 164 ASP A CA 1
ATOM 1257 C C . ASP A 1 164 ? 41.213 70.514 -1.549 1.00 11.62 164 ASP A C 1
ATOM 1258 O O . ASP A 1 164 ? 41.257 70.353 -0.327 1.00 11.79 164 ASP A O 1
ATOM 1263 N N . LEU A 1 165 ? 40.246 70.017 -2.313 1.00 11.39 165 LEU A N 1
ATOM 1264 C CA . LEU A 1 165 ? 39.119 69.294 -1.717 1.00 12.54 165 LEU A CA 1
ATOM 1265 C C . LEU A 1 165 ? 39.272 67.787 -1.795 1.00 12.91 165 LEU A C 1
ATOM 1266 O O . LEU A 1 165 ? 38.320 67.055 -1.494 1.00 13.09 165 LEU A O 1
ATOM 1271 N N . ARG A 1 166 ? 40.438 67.316 -2.234 1.00 11.39 166 ARG A N 1
ATOM 1272 C CA . ARG A 1 166 ? 40.682 65.877 -2.326 1.00 11.32 166 ARG A CA 1
ATOM 1273 C C . ARG A 1 166 ? 40.425 65.187 -0.993 1.00 11.61 166 ARG A C 1
ATOM 1274 O O . ARG A 1 166 ? 39.883 64.092 -0.964 1.00 11.13 166 ARG A O 1
ATOM 1282 N N . PRO A 1 167 ? 40.838 65.796 0.138 1.00 13.67 167 PRO A N 1
ATOM 1283 C CA . PRO A 1 167 ? 40.541 65.056 1.368 1.00 15.12 167 PRO A CA 1
ATOM 1284 C C . PRO A 1 167 ? 39.047 64.949 1.705 1.00 16.31 167 PRO A C 1
ATOM 1285 O O . PRO A 1 167 ? 38.677 64.242 2.637 1.00 16.25 167 PRO A O 1
ATOM 1289 N N . GLN A 1 168 ? 38.208 65.638 0.931 1.00 16.47 168 GLN A N 1
ATOM 1290 C CA . GLN A 1 168 ? 36.763 65.617 1.132 1.00 18.02 168 GLN A CA 1
ATOM 1291 C C . GLN A 1 168 ? 36.119 64.708 0.094 1.00 19.12 168 GLN A C 1
ATOM 1292 O O . GLN A 1 168 ? 34.905 64.540 0.086 1.00 21.47 168 GLN A O 1
ATOM 1298 N N . GLY A 1 169 ? 36.926 64.165 -0.812 1.00 17.11 169 GLY A N 1
ATOM 1299 C CA . GLY A 1 169 ? 36.407 63.276 -1.827 1.00 16.67 169 GLY A CA 1
ATOM 1300 C C . GLY A 1 169 ? 36.258 63.905 -3.196 1.00 16.48 169 GLY A C 1
ATOM 1301 O O . GLY A 1 169 ? 35.719 63.283 -4.101 1.00 14.69 169 GLY A O 1
ATOM 1302 N N . LEU A 1 170 ? 36.721 65.146 -3.349 1.00 17.94 170 LEU A N 1
ATOM 1303 C CA . LEU A 1 170 ? 36.612 65.822 -4.641 1.00 18.07 170 LEU A CA 1
ATOM 1304 C C . LEU A 1 170 ? 37.995 65.967 -5.268 1.00 18.37 170 LEU A C 1
ATOM 1305 O O . LEU A 1 170 ? 38.816 65.053 -5.192 1.00 18.25 170 LEU A O 1
ATOM 1310 N N . GLU A 1 171 ? 38.269 67.107 -5.881 1.00 17.37 171 GLU A N 1
ATOM 1311 C CA . GLU A 1 171 ? 39.561 67.298 -6.493 1.00 18.53 171 GLU A CA 1
ATOM 1312 C C . GLU A 1 171 ? 40.167 68.626 -6.092 1.00 16.99 171 GLU A C 1
ATOM 1313 O O . GLU A 1 171 ? 39.627 69.350 -5.249 1.00 15.75 171 GLU A O 1
ATOM 1319 N N . LEU A 1 172 ? 41.362 68.870 -6.596 1.00 16.49 172 LEU A N 1
ATOM 1320 C CA . LEU A 1 172 ? 42.063 70.112 -6.334 1.00 15.83 172 LEU A CA 1
ATOM 1321 C C . LEU A 1 172 ? 41.656 71.006 -7.480 1.00 14.68 172 LEU A C 1
ATOM 1322 O O . LEU A 1 172 ? 41.755 70.602 -8.628 1.00 13.88 172 LEU A O 1
ATOM 1327 N N . PHE A 1 173 ? 41.156 72.192 -7.163 1.00 15.59 173 PHE A N 1
ATOM 1328 C CA . PHE A 1 173 ? 40.759 73.154 -8.175 1.00 15.79 173 PHE A CA 1
ATOM 1329 C C . PHE A 1 173 ? 41.805 74.274 -8.155 1.00 17.48 173 PHE A C 1
ATOM 1330 O O . PHE A 1 173 ? 42.038 74.892 -7.112 1.00 18.54 173 PHE A O 1
ATOM 1338 N N . GLU A 1 174 ? 42.438 74.540 -9.290 1.00 20.23 174 GLU A N 1
ATOM 1339 C CA . GLU A 1 174 ? 43.458 75.593 -9.363 1.00 22.20 174 GLU A CA 1
ATOM 1340 C C . GLU A 1 174 ? 42.994 76.805 -10.182 1.00 21.67 174 GLU A C 1
ATOM 1341 O O . GLU A 1 174 ? 42.198 76.677 -11.107 1.00 20.81 174 GLU A O 1
ATOM 1347 N N . ASN A 1 175 ? 43.557 77.965 -9.871 1.00 21.06 175 ASN A N 1
ATOM 1348 C CA . ASN A 1 175 ? 43.271 79.190 -10.615 1.00 21.57 175 ASN A CA 1
ATOM 1349 C C . ASN A 1 175 ? 44.581 79.959 -10.752 1.00 21.90 175 ASN A C 1
ATOM 1350 O O . ASN A 1 175 ? 45.422 79.910 -9.861 1.00 21.21 175 ASN A O 1
ATOM 1355 N N . THR A 1 176 ? 44.749 80.680 -11.850 1.00 22.58 176 THR A N 1
ATOM 1356 C CA . THR A 1 176 ? 45.980 81.423 -12.057 1.00 23.80 176 THR A CA 1
ATOM 1357 C C . THR A 1 176 ? 45.706 82.843 -12.536 1.00 24.51 176 THR A C 1
ATOM 1358 O O . THR A 1 176 ? 44.729 83.088 -13.247 1.00 24.02 176 THR A O 1
ATOM 1362 N N . SER A 1 177 ? 46.567 83.776 -12.136 1.00 24.15 177 SER A N 1
ATOM 1363 C CA . SER A 1 177 ? 46.410 85.169 -12.546 1.00 24.26 177 SER A CA 1
ATOM 1364 C C . SER A 1 177 ? 47.099 85.394 -13.884 1.00 23.75 177 SER A C 1
ATOM 1365 O O . SER A 1 177 ? 47.697 84.473 -14.456 1.00 23.94 177 SER A O 1
ATOM 1368 N N . ALA A 1 178 ? 47.006 86.620 -14.382 1.00 23.91 178 ALA A N 1
ATOM 1369 C CA . ALA A 1 178 ? 47.701 86.997 -15.603 1.00 25.24 178 ALA A CA 1
ATOM 1370 C C . ALA A 1 178 ? 49.192 87.013 -15.190 1.00 25.92 178 ALA A C 1
ATOM 1371 O O . ALA A 1 178 ? 49.520 87.268 -14.026 1.00 26.30 178 ALA A O 1
ATOM 1373 N N . PRO A 1 179 ? 50.104 86.680 -16.107 1.00 26.70 179 PRO A N 1
ATOM 1374 C CA . PRO A 1 179 ? 51.508 86.696 -15.700 1.00 27.46 179 PRO A CA 1
ATOM 1375 C C . PRO A 1 179 ? 52.072 88.126 -15.686 1.00 28.72 179 PRO A C 1
ATOM 1376 O O . PRO A 1 179 ? 51.480 89.037 -16.258 1.00 29.29 179 PRO A O 1
ATOM 1380 N N . TYR A 1 180 ? 53.193 88.315 -15.001 1.00 29.84 180 TYR A N 1
ATOM 1381 C CA . TYR A 1 180 ? 53.857 89.607 -14.921 1.00 31.93 180 TYR A CA 1
ATOM 1382 C C . TYR A 1 180 ? 55.240 89.415 -15.532 1.00 32.49 180 TYR A C 1
ATOM 1383 O O . TYR A 1 180 ? 55.962 88.524 -15.139 1.00 32.87 180 TYR A O 1
ATOM 1392 N N . GLN A 1 181 ? 55.583 90.211 -16.534 1.00 35.64 181 GLN A N 1
ATOM 1393 C CA . GLN A 1 181 ? 56.898 90.098 -17.168 1.00 37.65 181 GLN A CA 1
ATOM 1394 C C . GLN A 1 181 ? 57.809 91.192 -16.659 1.00 37.91 181 GLN A C 1
ATOM 1395 O O . GLN A 1 181 ? 57.429 92.362 -16.650 1.00 37.75 181 GLN A O 1
ATOM 1401 N N . LEU A 1 182 ? 59.006 90.799 -16.240 1.00 39.19 182 LEU A N 1
ATOM 1402 C CA . LEU A 1 182 ? 59.995 91.735 -15.733 1.00 40.69 182 LEU A CA 1
ATOM 1403 C C . LEU A 1 182 ? 60.825 92.318 -16.884 1.00 42.05 182 LEU A C 1
ATOM 1404 O O . LEU A 1 182 ? 61.534 91.591 -17.574 1.00 41.96 182 LEU A O 1
ATOM 1409 N N . GLN A 1 183 ? 60.673 93.614 -17.144 1.00 43.93 183 GLN A N 1
ATOM 1410 C CA . GLN A 1 183 ? 61.454 94.267 -18.191 1.00 45.82 183 GLN A CA 1
ATOM 1411 C C . GLN A 1 183 ? 62.508 95.082 -17.465 1.00 47.00 183 GLN A C 1
ATOM 1412 O O . GLN A 1 183 ? 62.196 96.100 -16.840 1.00 47.32 183 GLN A O 1
ATOM 1418 N N . THR A 1 184 ? 63.747 94.611 -17.508 1.00 47.91 184 THR A N 1
ATOM 1419 C CA . THR A 1 184 ? 64.834 95.282 -16.810 1.00 49.14 184 THR A CA 1
ATOM 1420 C C . THR A 1 184 ? 65.621 96.328 -17.611 1.00 48.86 184 THR A C 1
ATOM 1421 O O . THR A 1 184 ? 65.324 96.589 -18.781 1.00 49.65 184 THR A O 1
ATOM 1425 N N . PHE A 1 185 ? 66.622 96.905 -16.948 1.00 48.67 185 PHE A N 1
ATOM 1426 C CA . PHE A 1 185 ? 67.518 97.937 -17.467 1.00 48.99 185 PHE A CA 1
ATOM 1427 C C . PHE A 1 185 ? 66.881 99.316 -17.313 1.00 48.59 185 PHE A C 1
ATOM 1428 O O . PHE A 1 185 ? 66.997 99.894 -16.206 1.00 47.96 185 PHE A O 1
#

CATH classification: 2.60.40.10 (+1 more: 2.60.40.10)